Protein AF-A0A8T0QA69-F1 (afdb_monomer)

Sequence (238 aa):
MEKKNFRDKRYEYKGLNKTWKGKLAEAKSSGNSMKIQEAQDMVVLYDSLQLAHKSILNSFYGYVMRKGARWYSMEMAGVVTYTGAKIIQNARILVEKIGRPLELDTEGIWCVLPGSCPENFTFKTKVGKKLTISYPCVMLNVDVARNNTNDQYQLLFRGTNCMDFTLAKGNLDRYKNISTRLKLGPFEEDGLVRTASTERQRQQVLMSQNLLDLANHAGHRTGHGHPVPLGRQQLEEP

Solvent-accessible surface area (backbone atoms only — not comparable to full-atom values): 14218 Å² total; per-residue (Å²): 121,64,71,59,52,51,52,54,53,29,51,51,30,50,48,49,26,54,52,32,51,52,50,30,53,54,25,57,75,67,68,45,66,68,56,31,50,53,28,50,53,50,27,52,52,25,48,50,54,24,50,53,39,47,54,55,59,57,43,57,65,55,44,26,68,34,88,90,38,95,67,55,36,66,64,63,48,49,53,52,52,52,51,43,52,50,54,49,51,53,49,47,59,55,41,52,76,66,31,45,70,76,48,82,52,90,72,37,46,34,50,50,66,54,93,85,54,74,54,75,50,75,44,77,44,98,85,69,51,77,48,76,45,47,45,64,48,51,54,53,45,52,54,48,52,73,76,66,61,61,78,79,41,69,40,86,41,81,55,100,88,50,86,45,76,44,72,45,64,72,56,64,90,76,57,74,77,72,73,64,48,69,49,71,71,74,72,54,99,81,72,58,82,79,51,79,60,61,55,49,50,50,51,51,51,52,52,52,50,53,53,49,54,52,51,58,62,61,59,75,77,71,79,94,73,84,89,77,88,80,79,88,80,80,89,79,85,136

Mean predicted aligned error: 14.68 Å

Radius of gyration: 24.62 Å; Cα contacts (8 Å, |Δi|>4): 188; chains: 1; bounding box: 59×71×68 Å

Nearest PDB structures (foldseek):
  8b79-assembly1_A  TM=8.990E-01  e=2.250E-14  Saccharomyces cerevisiae
  6i8a-assembly2_B  TM=8.975E-01  e=2.704E-14  Saccharomyces cerevisiae S288C
  8b7e-assembly2_B  TM=8.785E-01  e=2.392E-14  Saccharomyces cerevisiae
  8b77-assembly1_A  TM=8.534E-01  e=3.905E-14  Saccharomyces cerevisiae
  6g0a-assembly1_A  TM=8.428E-01  e=2.951E-13  Saccharomyces cerevisiae S288C

pLDDT: mean 73.15, std 22.03, range [29.45, 95.75]

Foldseek 3Di:
DVLVVLVVVLVVLVVQLVVLVVQLVVVVVVPDPVSNVVSVVSNVVSVVSSVVSVVVSVVVLVLLCDPPRPNHDPVVNVVVQVLLVVLQVVLQVVLVVFFAWDDGDSQETETDGDPPDQAKDWDQDPVRDIDIDGPSLVVSQVVCCVPPDDQADWDFDDDPPDTDIDRPRPPVVPDDRSCNPHDHFDDDPVRDGDDPVVVVVVVVVVVVVVVVVVVVVVVVPDDDDDDDDDDDDDDDDD

Secondary structure (DSSP, 8-state):
-HHHHHHHHHHHHHHHHHHHHHHHHHHHHHT-HHHHHHHHHHHHHHHHHHHHHHHHHHHHHHHTTSTT-TT--HHHHHHHHHHHHHHHHHHHHHHHHHSEEEEEETTEEEEE--TTS--EEEEEPTTS-EEEEEHHHHHHHHHHHHHH--TT-EEEEE-SS-EEEEE----GGGS-------B-----TT-----HHHHHHHHHHHHHHHHHHHHHHHHTTS---PPPPPP-PPP---

InterPro domains:
  IPR006134 DNA-directed DNA polymerase, family B, multifunctional domain [PF00136] (24-98)
  IPR023211 DNA polymerase, palm domain superfamily [G3DSA:3.90.1600.10] (22-157)
  IPR029703 DNA polymerase epsilon catalytic subunit [PTHR10670] (4-158)
  IPR043502 DNA/RNA polymerase superfamily [SSF56672] (4-162)

Structure (mmCIF, N/CA/C/O backbone):
data_AF-A0A8T0QA69-F1
#
_entry.id   AF-A0A8T0QA69-F1
#
loop_
_atom_site.group_PDB
_atom_site.id
_atom_site.type_symbol
_atom_site.label_atom_id
_atom_site.label_alt_id
_atom_site.label_comp_id
_atom_site.label_asym_id
_atom_site.label_entity_id
_atom_site.label_seq_id
_atom_site.pdbx_PDB_ins_code
_atom_site.Cartn_x
_atom_site.Cartn_y
_atom_site.Cartn_z
_atom_site.occupancy
_atom_site.B_iso_or_equiv
_atom_site.auth_seq_id
_atom_site.auth_comp_id
_atom_site.auth_asym_id
_atom_site.auth_atom_id
_atom_site.pdbx_PDB_model_num
ATOM 1 N N . MET A 1 1 ? 18.774 -5.380 -0.804 1.00 55.53 1 MET A N 1
ATOM 2 C CA . MET A 1 1 ? 18.438 -5.896 0.546 1.00 55.53 1 MET A CA 1
ATOM 3 C C . MET A 1 1 ? 17.793 -4.817 1.429 1.00 55.53 1 MET A C 1
ATOM 5 O O . MET A 1 1 ? 16.827 -5.108 2.120 1.00 55.53 1 MET A O 1
ATOM 9 N N . GLU A 1 2 ? 18.223 -3.557 1.332 1.00 74.56 2 GLU A N 1
ATOM 10 C CA . GLU A 1 2 ? 17.757 -2.456 2.198 1.00 74.56 2 GLU A CA 1
ATOM 11 C C . GLU A 1 2 ? 16.288 -2.035 2.006 1.00 74.56 2 GLU A C 1
ATOM 13 O O . GLU A 1 2 ? 15.570 -1.879 2.992 1.00 74.56 2 GLU A O 1
ATOM 18 N N . LYS A 1 3 ? 15.784 -1.931 0.764 1.00 82.38 3 LYS A N 1
ATOM 19 C CA . LYS A 1 3 ? 14.382 -1.529 0.499 1.00 82.38 3 LYS A CA 1
ATOM 20 C C . LYS A 1 3 ? 13.358 -2.441 1.192 1.00 82.38 3 LYS A C 1
ATOM 22 O O . LYS A 1 3 ? 12.348 -1.962 1.706 1.00 82.38 3 LYS A O 1
ATOM 27 N N . LYS A 1 4 ? 13.628 -3.753 1.238 1.00 83.69 4 LYS A N 1
ATOM 28 C CA . LYS A 1 4 ? 12.789 -4.732 1.947 1.00 83.69 4 LYS A CA 1
ATOM 29 C C . LYS A 1 4 ? 12.743 -4.426 3.447 1.00 83.69 4 LYS A C 1
ATOM 31 O O . LYS A 1 4 ? 11.657 -4.357 4.009 1.00 83.69 4 LYS A O 1
ATOM 36 N N . ASN A 1 5 ? 13.895 -4.163 4.059 1.00 86.94 5 ASN A N 1
ATOM 37 C CA . ASN A 1 5 ? 13.990 -3.861 5.487 1.00 86.94 5 ASN A CA 1
ATOM 38 C C . ASN A 1 5 ?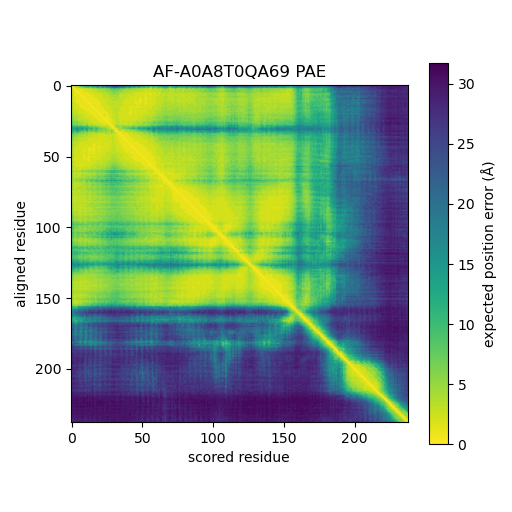 13.239 -2.567 5.847 1.00 86.94 5 ASN A C 1
ATOM 40 O O . ASN A 1 5 ? 12.491 -2.552 6.821 1.00 86.94 5 ASN A O 1
ATOM 44 N N . PHE A 1 6 ? 13.360 -1.507 5.036 1.00 88.44 6 PHE A N 1
ATOM 45 C CA . PHE A 1 6 ? 12.589 -0.268 5.231 1.00 88.44 6 PHE A CA 1
ATOM 46 C C . PHE A 1 6 ? 11.076 -0.496 5.125 1.00 88.44 6 PHE A C 1
ATOM 48 O O . PHE A 1 6 ? 10.306 0.046 5.921 1.00 88.44 6 PHE A O 1
ATOM 55 N N . ARG A 1 7 ? 10.639 -1.319 4.164 1.00 87.44 7 ARG A N 1
ATOM 56 C CA . ARG A 1 7 ? 9.227 -1.695 4.007 1.00 87.44 7 ARG A CA 1
ATOM 57 C C . ARG A 1 7 ? 8.718 -2.473 5.218 1.00 87.44 7 ARG A C 1
ATOM 59 O O . ARG A 1 7 ? 7.636 -2.169 5.717 1.00 87.44 7 ARG A O 1
ATOM 66 N N . ASP A 1 8 ? 9.482 -3.452 5.683 1.00 88.00 8 ASP A N 1
ATOM 67 C CA . ASP A 1 8 ? 9.067 -4.323 6.779 1.00 88.00 8 ASP A CA 1
ATOM 68 C C . ASP A 1 8 ? 9.003 -3.536 8.105 1.00 88.00 8 ASP A C 1
ATOM 70 O O . ASP A 1 8 ? 7.962 -3.571 8.765 1.00 88.00 8 ASP A O 1
ATOM 74 N N . LYS A 1 9 ? 9.998 -2.680 8.398 1.00 90.56 9 LYS A N 1
ATOM 75 C CA . LYS A 1 9 ? 9.951 -1.719 9.521 1.00 90.56 9 LYS A CA 1
ATOM 76 C C . LYS A 1 9 ? 8.757 -0.770 9.438 1.00 90.56 9 LYS A C 1
ATOM 78 O O . LYS A 1 9 ? 8.060 -0.540 10.424 1.00 90.56 9 LYS A O 1
ATOM 83 N N . ARG A 1 10 ? 8.447 -0.247 8.245 1.00 92.25 10 ARG A N 1
ATOM 84 C CA . ARG A 1 10 ? 7.246 0.580 8.057 1.00 92.25 10 ARG A CA 1
ATOM 85 C C . ARG A 1 10 ? 5.975 -0.173 8.450 1.00 92.25 10 ARG A C 1
ATOM 87 O O . ARG A 1 10 ? 5.069 0.424 9.030 1.00 92.25 10 ARG A O 1
ATOM 94 N N . TYR A 1 11 ? 5.872 -1.459 8.114 1.00 88.81 11 TYR A N 1
ATOM 95 C CA . TYR A 1 11 ? 4.711 -2.266 8.487 1.00 88.81 11 TYR A CA 1
ATOM 96 C C . TYR A 1 11 ? 4.622 -2.529 9.988 1.00 88.81 11 TYR A C 1
ATOM 98 O O . TYR A 1 11 ? 3.504 -2.586 10.497 1.00 88.81 11 TYR A O 1
ATOM 106 N N . GLU A 1 12 ? 5.747 -2.640 10.690 1.00 91.38 12 GLU A N 1
ATOM 107 C CA . GLU A 1 12 ? 5.769 -2.692 12.156 1.00 91.38 12 GLU A CA 1
ATOM 108 C C . GLU A 1 12 ? 5.193 -1.403 12.751 1.00 91.38 12 GLU A C 1
ATOM 110 O O . GLU A 1 12 ? 4.214 -1.465 13.494 1.00 91.38 12 GLU A O 1
ATOM 115 N N . TYR A 1 13 ? 5.684 -0.230 12.332 1.00 91.94 13 TYR A N 1
ATOM 116 C CA . TYR A 1 13 ? 5.155 1.057 12.806 1.00 91.94 13 TYR A CA 1
ATOM 117 C C . TYR A 1 13 ? 3.684 1.265 12.444 1.00 91.94 13 TYR A C 1
ATOM 119 O O . TYR A 1 13 ? 2.902 1.738 13.265 1.00 91.94 13 TYR A O 1
ATOM 127 N N . LYS A 1 14 ? 3.262 0.856 11.241 1.00 90.19 14 LYS A N 1
ATOM 128 C CA . LYS A 1 14 ? 1.849 0.903 10.840 1.00 90.19 14 LYS A CA 1
ATOM 129 C C . LYS A 1 14 ? 0.979 -0.015 11.710 1.00 90.19 14 LYS A C 1
ATOM 131 O O . LYS A 1 14 ? -0.158 0.341 12.016 1.00 90.19 14 LYS A O 1
ATOM 136 N N . GLY A 1 15 ? 1.496 -1.182 12.097 1.00 91.38 15 GLY A N 1
ATOM 137 C CA . GLY A 1 15 ? 0.837 -2.100 13.025 1.00 91.38 15 GLY A CA 1
ATOM 138 C C . GLY A 1 15 ? 0.703 -1.496 14.421 1.00 91.38 15 GLY A C 1
ATOM 139 O O . GLY A 1 15 ? -0.402 -1.448 14.957 1.00 91.38 15 GLY A O 1
ATOM 140 N N . LEU A 1 16 ? 1.797 -0.952 14.960 1.00 92.69 16 LEU A N 1
ATOM 141 C CA . LEU A 1 16 ? 1.816 -0.271 16.256 1.00 92.69 16 LEU A CA 1
ATOM 142 C C . LEU A 1 16 ? 0.854 0.920 16.280 1.00 92.69 16 LEU A C 1
ATOM 144 O O . LEU A 1 16 ? 0.050 1.024 17.199 1.00 92.69 16 LEU A O 1
ATOM 148 N N . ASN A 1 17 ? 0.836 1.749 15.234 1.00 91.75 17 ASN A N 1
ATOM 149 C CA . ASN A 1 17 ? -0.118 2.851 15.090 1.00 91.75 17 ASN A CA 1
ATOM 150 C C . ASN A 1 17 ? -1.577 2.368 15.190 1.00 91.75 17 ASN A C 1
ATOM 152 O O . ASN A 1 17 ? -2.380 2.968 15.901 1.00 91.75 17 ASN A O 1
ATOM 156 N N . LYS A 1 18 ? -1.921 1.253 14.525 1.00 91.62 18 LYS A N 1
ATOM 157 C CA . LYS A 1 18 ? -3.267 0.664 14.612 1.00 91.62 18 LYS A CA 1
ATOM 158 C C . LYS A 1 18 ? -3.587 0.198 16.036 1.00 91.62 18 LYS A C 1
ATOM 160 O O . LYS A 1 18 ? -4.677 0.479 16.524 1.00 91.62 18 LYS A O 1
ATOM 165 N N . THR A 1 19 ? -2.652 -0.481 16.699 1.00 93.12 19 THR A N 1
ATOM 166 C CA . THR A 1 19 ? -2.817 -0.938 18.088 1.00 93.12 19 THR A CA 1
ATOM 167 C C . THR A 1 19 ? -3.019 0.236 19.044 1.00 93.12 19 THR A C 1
ATOM 169 O O . THR A 1 19 ? -3.940 0.215 19.855 1.00 93.12 19 THR A O 1
ATOM 172 N N . TRP A 1 20 ? -2.208 1.289 18.923 1.00 93.12 20 TRP A N 1
ATOM 173 C CA . TRP A 1 20 ? -2.294 2.470 19.782 1.00 93.12 20 TRP A CA 1
ATOM 174 C C . TRP A 1 20 ? -3.544 3.313 19.526 1.00 93.12 20 TRP A C 1
ATOM 176 O O . TRP A 1 20 ? -4.094 3.863 20.472 1.00 93.12 20 TRP A O 1
ATOM 186 N N . LYS A 1 21 ? -4.082 3.330 18.300 1.00 92.31 21 LYS A N 1
ATOM 187 C CA . LYS A 1 21 ? -5.418 3.894 18.034 1.00 92.31 21 LYS A CA 1
ATOM 188 C C . LYS A 1 21 ? -6.531 3.135 18.759 1.00 92.31 21 LYS A C 1
ATOM 190 O O . LYS A 1 21 ? -7.455 3.770 19.255 1.00 92.31 21 LYS A O 1
ATOM 195 N N . GLY A 1 22 ? -6.429 1.806 18.844 1.00 91.94 22 GLY A N 1
ATOM 196 C CA . GLY A 1 22 ? -7.336 0.985 19.655 1.00 91.94 22 GLY A CA 1
ATOM 197 C C . GLY A 1 22 ? -7.233 1.328 21.142 1.00 91.94 22 GLY A C 1
ATOM 198 O O . GLY A 1 22 ? -8.234 1.671 21.761 1.00 91.94 22 GLY A O 1
ATOM 199 N N . LYS A 1 23 ? -6.007 1.365 21.680 1.00 91.88 23 LYS A N 1
ATOM 200 C CA . LYS A 1 23 ? -5.751 1.757 23.077 1.00 91.88 23 LYS A CA 1
ATOM 201 C C . LYS A 1 23 ? -6.222 3.174 23.403 1.00 91.88 23 LYS A C 1
ATOM 203 O O . LYS A 1 23 ? -6.714 3.409 24.497 1.00 91.88 23 LYS A O 1
ATOM 208 N N . LEU A 1 24 ? -6.094 4.118 22.469 1.00 91.00 24 LEU A N 1
ATOM 209 C CA . LEU A 1 24 ? -6.597 5.480 22.644 1.00 91.00 24 LEU A CA 1
ATOM 210 C C . LEU A 1 24 ? -8.127 5.501 22.747 1.00 91.00 24 LEU A C 1
ATOM 212 O O . LEU A 1 24 ? -8.667 6.245 23.560 1.00 91.00 24 LEU A O 1
ATOM 216 N N . ALA A 1 25 ? -8.826 4.689 21.948 1.00 91.38 25 ALA A N 1
ATOM 217 C CA . ALA A 1 25 ? -10.277 4.555 22.055 1.00 91.38 25 ALA A CA 1
ATOM 218 C C . ALA A 1 25 ? -10.683 3.968 23.420 1.00 91.38 25 ALA A C 1
ATOM 220 O O . ALA A 1 25 ? -11.549 4.529 24.084 1.00 91.38 25 ALA A O 1
ATOM 221 N N . GLU A 1 26 ? -9.997 2.918 23.880 1.00 90.44 26 GLU A N 1
ATOM 222 C CA . GLU A 1 26 ? -10.208 2.322 25.209 1.00 90.44 26 GLU A CA 1
ATOM 223 C C . GLU A 1 26 ? -9.917 3.320 26.347 1.00 90.44 26 GLU A C 1
ATOM 225 O O . GLU A 1 26 ? -10.710 3.459 27.280 1.00 90.44 26 GLU A O 1
ATOM 230 N N . ALA A 1 27 ? -8.813 4.069 26.255 1.00 89.50 27 ALA A N 1
ATOM 231 C CA . ALA A 1 27 ? -8.433 5.078 27.241 1.00 89.50 27 ALA A CA 1
ATOM 232 C C . ALA A 1 27 ? -9.477 6.201 27.334 1.00 89.50 27 ALA A C 1
ATOM 234 O O . ALA A 1 27 ? -9.852 6.590 28.442 1.00 89.50 27 ALA A O 1
ATOM 235 N N . LYS A 1 28 ? -10.004 6.661 26.190 1.00 88.94 28 LYS A N 1
ATOM 236 C CA . LYS A 1 28 ? -11.099 7.641 26.135 1.00 88.94 28 LYS A CA 1
ATOM 237 C C . LYS A 1 28 ? -12.367 7.126 26.812 1.00 88.94 28 LYS A C 1
ATOM 239 O O . LYS A 1 28 ? -12.979 7.875 27.562 1.00 88.94 28 LYS A O 1
ATOM 244 N N . SER A 1 29 ? -12.725 5.856 26.614 1.00 88.06 29 SER A N 1
ATOM 245 C CA . SER A 1 29 ? -13.867 5.240 27.304 1.00 88.06 29 SER A CA 1
ATOM 246 C C . SER A 1 29 ? -13.658 5.105 28.817 1.00 88.06 29 SER A C 1
ATOM 248 O O . SER A 1 29 ? -14.625 5.145 29.567 1.00 88.06 29 SER A O 1
ATOM 250 N N . SER A 1 30 ? -12.409 4.965 29.274 1.00 85.38 30 SER A N 1
ATOM 251 C CA . SER A 1 30 ? -12.075 4.838 30.701 1.00 85.38 30 SER A CA 1
ATOM 252 C C . SER A 1 30 ? -11.975 6.169 31.467 1.00 85.38 30 SER A C 1
ATOM 254 O O . SER A 1 30 ? -11.895 6.153 32.691 1.00 85.38 30 SER A O 1
ATOM 256 N N . GLY A 1 31 ? -11.93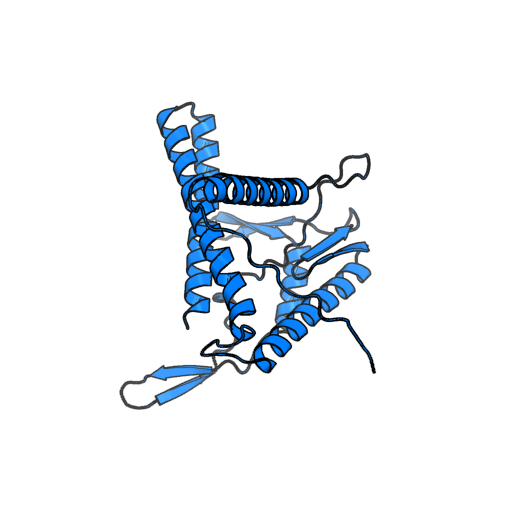8 7.314 30.773 1.00 84.75 31 GLY A N 1
ATOM 257 C CA . GLY A 1 31 ? -11.925 8.652 31.385 1.00 84.75 31 GLY A CA 1
ATOM 258 C C . GLY A 1 31 ? -10.616 9.079 32.071 1.00 84.75 31 GLY A C 1
ATOM 259 O O . GLY A 1 31 ? -10.567 10.146 32.678 1.00 84.75 31 GLY A O 1
ATOM 260 N N . ASN A 1 32 ? -9.539 8.291 31.992 1.00 87.12 32 ASN A N 1
ATOM 261 C CA . ASN A 1 32 ? -8.267 8.626 32.641 1.00 87.12 32 ASN A CA 1
ATOM 262 C C . ASN A 1 32 ? -7.416 9.577 31.776 1.00 87.12 32 ASN A C 1
ATOM 264 O O . ASN A 1 32 ? -6.817 9.155 30.785 1.00 87.12 32 ASN A O 1
ATOM 268 N N . SER A 1 33 ? -7.319 10.844 32.191 1.00 85.62 33 SER A N 1
ATOM 269 C CA . SER A 1 33 ? -6.618 11.910 31.456 1.00 85.62 33 SER A CA 1
ATOM 270 C C . SER A 1 33 ? -5.145 11.592 31.147 1.00 85.62 33 SER A C 1
ATOM 272 O O . SER A 1 33 ? -4.694 11.783 30.018 1.00 85.62 33 SER A O 1
ATOM 274 N N . MET A 1 34 ? -4.405 11.006 32.097 1.00 87.94 34 MET A N 1
ATOM 275 C CA . MET A 1 34 ? -2.984 10.679 31.896 1.00 87.94 34 MET A CA 1
ATOM 276 C C . MET A 1 34 ? -2.788 9.608 30.816 1.00 87.94 34 MET A C 1
ATOM 278 O O . MET A 1 34 ? -1.927 9.745 29.949 1.00 87.94 34 MET A O 1
ATOM 282 N N . LYS A 1 35 ? -3.625 8.562 30.824 1.00 88.06 35 LYS A N 1
ATOM 283 C CA . LYS A 1 35 ? -3.560 7.481 29.824 1.00 88.06 35 LYS A CA 1
ATOM 284 C C . LYS A 1 35 ? -4.023 7.934 28.442 1.00 88.06 35 LYS A C 1
ATOM 286 O O . LYS A 1 35 ? -3.540 7.417 27.438 1.00 88.06 35 LYS A O 1
ATOM 291 N N . ILE A 1 36 ? -4.965 8.877 28.383 1.00 91.19 36 ILE A N 1
ATOM 292 C CA . ILE A 1 36 ? -5.412 9.471 27.120 1.00 91.19 36 ILE A CA 1
ATOM 293 C C . ILE A 1 36 ? -4.260 10.240 26.474 1.00 91.19 36 ILE A C 1
ATOM 295 O O . ILE A 1 36 ? -3.996 10.024 25.292 1.00 91.19 36 ILE A O 1
ATOM 299 N N . GLN A 1 37 ? -3.557 11.073 27.248 1.00 93.06 37 GLN A N 1
ATOM 300 C CA . GLN A 1 37 ? -2.424 11.846 26.744 1.00 93.06 37 GLN A CA 1
ATOM 301 C C . GLN A 1 37 ? -1.299 10.931 26.242 1.00 93.06 37 GLN A C 1
ATOM 303 O O . GLN A 1 37 ? -0.885 11.050 25.092 1.00 93.06 37 GLN A O 1
ATOM 308 N N . GLU A 1 38 ? -0.888 9.943 27.044 1.00 92.69 38 GLU A N 1
ATOM 309 C CA . GLU A 1 38 ? 0.144 8.976 26.647 1.00 92.69 38 GLU A CA 1
ATOM 310 C C . GLU A 1 38 ? -0.240 8.231 25.357 1.00 92.69 38 GLU A C 1
ATOM 312 O O . GLU A 1 38 ? 0.543 8.143 24.410 1.00 92.69 38 GLU A O 1
ATOM 317 N N . ALA A 1 39 ? -1.474 7.720 25.273 1.00 92.62 39 ALA A N 1
ATOM 318 C CA . ALA A 1 39 ? -1.935 7.016 24.082 1.00 92.62 39 ALA A CA 1
ATOM 319 C C . ALA A 1 39 ? -1.985 7.933 22.849 1.00 92.62 39 ALA A C 1
ATOM 321 O O . ALA A 1 39 ? -1.701 7.480 21.737 1.00 92.62 39 ALA A O 1
ATOM 322 N N . GLN A 1 40 ? -2.327 9.210 23.027 1.00 93.81 40 GLN A N 1
ATOM 323 C CA . GLN A 1 40 ? -2.347 10.196 21.953 1.00 93.81 40 GLN A CA 1
ATOM 324 C C . GLN A 1 40 ? -0.934 10.495 21.439 1.00 93.81 40 GLN A C 1
ATOM 326 O O . GLN A 1 40 ? -0.715 10.444 20.224 1.00 93.81 40 GLN A O 1
ATOM 331 N N . ASP A 1 41 ? 0.029 10.698 22.336 1.00 95.75 41 ASP A N 1
ATOM 332 C CA . ASP A 1 41 ? 1.431 10.937 21.984 1.00 95.75 41 ASP A CA 1
ATOM 333 C C . ASP A 1 41 ? 2.024 9.740 21.228 1.00 95.75 41 ASP A C 1
ATOM 335 O O . ASP A 1 41 ? 2.659 9.898 20.180 1.00 95.75 41 ASP A O 1
ATOM 339 N N . MET A 1 42 ? 1.721 8.516 21.672 1.00 94.56 42 MET A N 1
ATOM 340 C CA . MET A 1 42 ? 2.160 7.298 20.984 1.00 94.56 42 MET A CA 1
ATOM 341 C C . MET A 1 42 ? 1.537 7.145 19.590 1.00 94.56 42 MET A C 1
ATOM 343 O O . MET A 1 42 ? 2.209 6.692 18.656 1.00 94.56 42 MET A O 1
ATOM 347 N N . VAL A 1 43 ? 0.270 7.532 19.401 1.00 94.19 43 VAL A N 1
ATOM 348 C CA . VAL A 1 43 ? -0.361 7.539 18.069 1.00 94.19 43 VAL A CA 1
ATOM 349 C C . VAL A 1 43 ? 0.356 8.514 17.135 1.00 94.19 43 VAL A C 1
ATOM 351 O O . VAL A 1 43 ? 0.653 8.137 15.997 1.00 94.19 43 VAL A O 1
ATOM 354 N N . VAL A 1 44 ? 0.662 9.727 17.604 1.00 94.88 44 VAL A N 1
ATOM 355 C CA . VAL A 1 44 ? 1.385 10.744 16.822 1.00 94.88 44 VAL A CA 1
ATOM 356 C C . VAL A 1 44 ? 2.792 10.260 16.472 1.00 94.88 44 VAL A C 1
ATOM 358 O O . VAL A 1 44 ? 3.198 10.341 15.308 1.00 94.88 44 VAL A O 1
ATOM 361 N N . LEU A 1 45 ? 3.510 9.680 17.437 1.00 95.62 45 LEU A N 1
ATOM 362 C CA . LEU A 1 45 ? 4.853 9.140 17.237 1.00 95.62 45 LEU A CA 1
ATOM 363 C C . LEU A 1 45 ? 4.871 8.065 16.143 1.00 95.62 45 LEU A C 1
ATOM 365 O O . LEU A 1 45 ? 5.631 8.164 15.178 1.00 95.62 45 LEU A O 1
ATOM 369 N N . TYR A 1 46 ? 4.011 7.048 16.245 1.00 94.50 46 TYR A N 1
ATOM 370 C CA . TYR A 1 46 ? 3.997 5.970 15.253 1.00 94.50 46 TYR A CA 1
ATOM 371 C C . TYR A 1 46 ? 3.439 6.398 13.898 1.00 94.50 46 TYR A C 1
ATOM 373 O O . TYR A 1 46 ? 3.809 5.802 12.883 1.00 94.50 46 TYR A O 1
ATOM 381 N N . ASP A 1 47 ? 2.560 7.404 13.843 1.00 93.38 47 ASP A N 1
ATOM 382 C CA . ASP A 1 47 ? 2.144 7.982 12.562 1.00 93.38 47 ASP A CA 1
ATOM 383 C C . ASP A 1 47 ? 3.304 8.703 11.879 1.00 93.38 47 ASP A C 1
ATOM 385 O O . ASP A 1 47 ? 3.592 8.455 10.708 1.00 93.38 47 ASP A O 1
ATOM 389 N N . SER A 1 48 ? 4.051 9.495 12.641 1.00 95.12 48 SER A N 1
ATOM 390 C CA . SER A 1 48 ? 5.239 10.193 12.152 1.00 95.12 48 SER A CA 1
ATOM 391 C C . SER A 1 48 ? 6.289 9.203 11.639 1.00 95.12 48 SER A C 1
ATOM 393 O O . SER A 1 48 ? 6.761 9.323 10.507 1.00 95.12 48 SER A O 1
ATOM 395 N N . LEU A 1 49 ? 6.586 8.149 12.408 1.00 93.50 49 LEU A N 1
ATOM 396 C CA . LEU A 1 49 ? 7.556 7.117 12.025 1.00 93.50 49 LEU A CA 1
ATOM 397 C C . LEU A 1 49 ? 7.150 6.355 10.756 1.00 93.50 49 LEU A C 1
ATOM 399 O O . LEU A 1 49 ? 7.991 6.137 9.876 1.00 93.50 49 LEU A O 1
ATOM 403 N N . GLN A 1 50 ? 5.876 5.960 10.618 1.00 91.88 50 GLN A N 1
ATOM 404 C CA . GLN A 1 50 ? 5.433 5.261 9.406 1.00 91.88 50 GLN A CA 1
ATOM 405 C C . GLN A 1 50 ? 5.427 6.180 8.175 1.00 91.88 50 GLN A C 1
ATOM 407 O O . GLN A 1 50 ? 5.739 5.706 7.076 1.00 91.88 50 GLN A O 1
ATOM 412 N N . LEU A 1 51 ? 5.101 7.471 8.344 1.00 90.88 51 LEU A N 1
ATOM 413 C CA . LEU A 1 51 ? 5.117 8.462 7.263 1.00 90.88 51 LEU A CA 1
ATOM 414 C C . LEU A 1 51 ? 6.545 8.779 6.817 1.00 90.88 51 LEU A C 1
ATOM 416 O O . LEU A 1 51 ? 6.801 8.804 5.613 1.00 90.88 51 LEU A O 1
ATOM 420 N N . ALA A 1 52 ? 7.486 8.918 7.754 1.00 92.56 52 ALA A N 1
ATOM 421 C CA . ALA A 1 52 ? 8.904 9.087 7.445 1.00 92.56 52 ALA A CA 1
ATOM 422 C C . ALA A 1 52 ? 9.423 7.917 6.593 1.00 92.56 52 ALA A C 1
ATOM 424 O O . ALA A 1 52 ? 9.994 8.117 5.520 1.00 92.56 52 ALA A O 1
ATOM 425 N N . HIS A 1 53 ? 9.111 6.680 6.994 1.00 90.38 53 HIS A N 1
ATOM 426 C CA . HIS A 1 53 ? 9.479 5.498 6.213 1.00 90.38 53 HIS A CA 1
ATOM 427 C C . HIS A 1 53 ? 8.750 5.424 4.866 1.00 90.38 53 HIS A C 1
ATOM 429 O O . HIS A 1 53 ? 9.309 4.909 3.902 1.00 90.38 53 HIS A O 1
ATOM 435 N N . LYS A 1 54 ? 7.513 5.932 4.765 1.00 91.69 54 LYS A N 1
ATOM 436 C CA . LYS A 1 54 ? 6.808 6.047 3.480 1.00 91.69 54 LYS A CA 1
ATOM 437 C C . LYS A 1 54 ? 7.557 6.989 2.533 1.00 91.69 54 LYS A C 1
ATOM 439 O O . LYS A 1 54 ? 7.731 6.640 1.372 1.00 91.69 54 LYS A O 1
ATOM 444 N N . SER A 1 55 ? 8.012 8.140 3.028 1.00 91.94 55 SER A N 1
ATOM 445 C CA . SER A 1 55 ? 8.760 9.119 2.230 1.00 91.94 55 SER A CA 1
ATOM 446 C C . SER A 1 55 ? 10.056 8.519 1.677 1.00 91.94 55 SER A C 1
ATOM 448 O O . SER A 1 55 ? 10.295 8.566 0.471 1.00 91.94 55 SER A O 1
ATOM 450 N N . ILE A 1 56 ? 10.825 7.827 2.527 1.00 90.56 56 ILE A N 1
ATOM 451 C CA . ILE A 1 56 ? 12.043 7.111 2.113 1.00 90.56 56 ILE A CA 1
ATOM 452 C C . ILE A 1 56 ? 11.719 5.995 1.103 1.00 90.56 56 ILE A C 1
ATOM 454 O O . ILE A 1 56 ? 12.425 5.806 0.117 1.00 90.56 56 ILE A O 1
ATOM 458 N N . LEU A 1 57 ? 10.633 5.244 1.308 1.00 88.56 57 LEU A N 1
ATOM 459 C CA . LEU A 1 57 ? 10.241 4.184 0.373 1.00 88.56 57 LEU A CA 1
ATOM 460 C C . LEU A 1 57 ? 9.888 4.717 -1.016 1.00 88.56 57 LEU A C 1
ATOM 462 O O . LEU A 1 57 ? 10.271 4.105 -2.015 1.00 88.56 57 LEU A O 1
ATOM 466 N N . ASN A 1 58 ? 9.188 5.849 -1.065 1.00 87.69 58 ASN A N 1
ATOM 467 C CA . ASN A 1 58 ? 8.821 6.517 -2.306 1.00 87.69 58 ASN A CA 1
ATOM 468 C C . ASN A 1 58 ? 10.054 7.116 -3.002 1.00 87.69 58 ASN A C 1
ATOM 470 O O . ASN A 1 58 ? 10.151 7.062 -4.228 1.00 87.69 58 ASN A O 1
ATOM 474 N N . SER A 1 59 ? 11.033 7.618 -2.239 1.00 89.50 59 SER A N 1
ATOM 475 C CA . SER A 1 59 ? 12.248 8.201 -2.812 1.00 89.50 59 SER A CA 1
ATOM 476 C C . SER A 1 59 ? 13.157 7.173 -3.490 1.00 89.50 59 SER A C 1
ATOM 478 O O . SER A 1 59 ? 13.823 7.537 -4.453 1.00 89.50 59 SER A O 1
ATOM 480 N N . PHE A 1 60 ? 13.139 5.885 -3.104 1.00 88.69 60 PHE A N 1
ATOM 481 C CA . PHE A 1 60 ? 13.900 4.844 -3.823 1.00 88.69 60 PHE A CA 1
ATOM 482 C C . PHE A 1 60 ? 13.542 4.766 -5.311 1.00 88.69 60 PHE A C 1
ATOM 484 O O . PHE A 1 60 ? 14.417 4.501 -6.131 1.00 88.69 60 PHE A O 1
ATOM 491 N N . TYR A 1 61 ? 12.268 4.967 -5.662 1.00 85.06 61 TYR A N 1
ATOM 492 C CA . TYR A 1 61 ? 11.834 4.953 -7.059 1.00 85.06 61 TYR A CA 1
ATOM 493 C C . TYR A 1 61 ? 12.317 6.199 -7.818 1.00 85.06 61 TYR A C 1
ATOM 495 O O . TYR A 1 61 ? 12.796 6.083 -8.938 1.00 85.06 61 TYR A O 1
ATOM 503 N N . GLY A 1 62 ? 12.287 7.380 -7.193 1.00 87.44 62 GLY A N 1
ATOM 504 C CA . GLY A 1 62 ? 12.849 8.593 -7.802 1.00 87.44 62 GLY A CA 1
ATOM 505 C C . GLY A 1 62 ? 14.380 8.575 -7.892 1.00 87.44 62 GLY A C 1
ATOM 506 O O . GLY A 1 62 ? 14.959 9.104 -8.837 1.00 87.44 62 GLY A O 1
ATOM 507 N N . TYR A 1 63 ? 15.052 7.930 -6.933 1.00 92.44 63 TYR A N 1
ATOM 508 C CA . TYR A 1 63 ? 16.511 7.898 -6.846 1.00 92.44 63 TYR A CA 1
ATOM 509 C C . TYR A 1 63 ? 17.161 7.212 -8.051 1.00 92.44 63 TYR A C 1
ATOM 511 O O . TYR A 1 63 ? 18.168 7.711 -8.549 1.00 92.44 63 TYR A O 1
ATOM 519 N N . VAL A 1 64 ? 16.576 6.118 -8.553 1.00 90.44 64 VAL A N 1
ATOM 520 C CA . VAL A 1 64 ? 17.135 5.371 -9.697 1.00 90.44 64 VAL A CA 1
ATOM 521 C C . VAL A 1 64 ? 17.131 6.170 -11.005 1.00 90.44 64 VAL A C 1
ATOM 523 O O . VAL A 1 64 ? 17.905 5.855 -11.902 1.00 90.44 64 VAL A O 1
ATOM 526 N N . MET A 1 65 ? 16.322 7.233 -11.094 1.00 91.19 65 MET A N 1
ATOM 527 C CA . MET A 1 65 ? 16.280 8.161 -12.233 1.00 91.19 65 MET A CA 1
ATOM 528 C C . MET A 1 65 ? 16.983 9.499 -11.957 1.00 91.19 65 MET A C 1
ATOM 530 O O . MET A 1 65 ? 16.983 10.391 -12.806 1.00 91.19 65 MET A O 1
ATOM 534 N N . ARG A 1 66 ? 17.587 9.692 -10.779 1.00 92.38 66 ARG A N 1
ATOM 535 C CA . ARG A 1 66 ? 18.239 10.962 -10.444 1.00 92.38 66 ARG A CA 1
ATOM 536 C C . ARG A 1 66 ? 19.587 11.070 -11.159 1.00 92.38 66 ARG A C 1
ATOM 538 O O . ARG A 1 66 ? 20.465 10.231 -10.962 1.00 92.38 66 ARG A O 1
ATOM 545 N N . LYS A 1 67 ? 19.794 12.149 -11.923 1.00 91.81 67 LYS A N 1
ATOM 546 C CA . LYS A 1 67 ? 21.101 12.461 -12.531 1.00 91.81 67 LYS A CA 1
ATOM 547 C C . LYS A 1 67 ? 22.193 12.503 -11.450 1.00 91.81 67 LYS A C 1
ATOM 549 O O . LYS A 1 67 ? 22.012 13.124 -10.401 1.00 91.81 67 LYS A O 1
ATOM 554 N N . GLY A 1 68 ? 23.305 11.806 -11.685 1.00 91.88 68 GLY A N 1
ATOM 555 C CA . GLY A 1 68 ? 24.404 11.681 -10.718 1.00 91.88 68 GLY A CA 1
ATOM 556 C C . GLY A 1 68 ? 24.117 10.746 -9.533 1.00 91.88 68 GLY A C 1
ATOM 557 O O . GLY A 1 68 ? 24.790 10.830 -8.504 1.00 91.88 68 GLY A O 1
ATOM 558 N N . ALA A 1 69 ? 23.101 9.882 -9.613 1.00 93.06 69 ALA A N 1
ATOM 559 C CA . ALA A 1 69 ? 22.963 8.767 -8.682 1.00 93.06 69 ALA A CA 1
ATOM 560 C C . ALA A 1 69 ? 24.032 7.705 -8.957 1.00 93.06 69 ALA A C 1
ATOM 562 O O . ALA A 1 69 ? 24.312 7.373 -10.106 1.00 93.06 69 ALA A O 1
ATOM 563 N N . ARG A 1 70 ? 24.591 7.125 -7.888 1.00 95.19 70 ARG A N 1
ATOM 564 C CA . ARG A 1 70 ? 25.576 6.038 -7.999 1.00 95.19 70 ARG A CA 1
ATOM 565 C C . ARG A 1 70 ? 24.981 4.788 -8.654 1.00 95.19 70 ARG A C 1
ATOM 567 O O . ARG A 1 70 ? 25.689 4.051 -9.326 1.00 95.19 70 ARG A O 1
ATOM 574 N N . TRP A 1 71 ? 23.682 4.573 -8.453 1.00 93.56 71 TRP A N 1
ATOM 575 C CA . TRP A 1 71 ? 22.903 3.481 -9.036 1.00 93.56 71 TRP A CA 1
ATOM 576 C C . TRP A 1 71 ? 21.779 4.041 -9.913 1.00 93.56 71 TRP A C 1
ATOM 578 O O . TRP A 1 71 ? 20.598 3.864 -9.615 1.00 93.56 71 TRP A O 1
ATOM 588 N N . TYR A 1 72 ? 22.158 4.779 -10.956 1.00 94.12 72 TYR A N 1
ATOM 589 C CA . TYR A 1 72 ? 21.232 5.245 -11.984 1.00 94.12 72 TYR A CA 1
ATOM 590 C C . TYR A 1 72 ? 20.906 4.108 -12.966 1.00 94.12 72 TYR A C 1
ATOM 592 O O . TYR A 1 72 ? 21.819 3.462 -13.476 1.00 94.12 72 TYR A O 1
ATOM 600 N N . SER A 1 73 ? 19.622 3.869 -13.244 1.00 93.19 73 SER A N 1
ATOM 601 C CA . SER A 1 73 ? 19.171 2.976 -14.322 1.00 93.19 73 SER A CA 1
ATOM 602 C C . SER A 1 73 ? 17.789 3.400 -14.805 1.00 93.19 73 SER A C 1
ATOM 604 O O . SER A 1 73 ? 16.799 3.338 -14.067 1.00 93.19 73 SER A O 1
ATOM 606 N N . MET A 1 74 ? 17.729 3.814 -16.069 1.00 92.81 74 MET A N 1
ATOM 607 C CA . MET A 1 74 ? 16.479 4.187 -16.727 1.00 92.81 74 MET A CA 1
ATOM 608 C C . MET A 1 74 ? 15.622 2.949 -17.012 1.00 92.81 74 MET A C 1
ATOM 610 O O . MET A 1 74 ? 14.403 2.991 -16.882 1.00 92.81 74 MET A O 1
ATOM 614 N N . GLU A 1 75 ? 16.261 1.828 -17.328 1.00 93.94 75 GLU A N 1
ATOM 615 C CA . GLU A 1 75 ? 15.633 0.546 -17.630 1.00 93.94 75 GLU A CA 1
ATOM 616 C C . GLU A 1 75 ? 14.895 0.010 -16.405 1.00 93.94 75 GLU A C 1
ATOM 618 O O . GLU A 1 75 ? 13.715 -0.332 -16.488 1.00 93.94 75 GLU A O 1
ATOM 623 N N . MET A 1 76 ? 15.553 0.007 -15.239 1.00 92.75 76 MET A N 1
ATOM 624 C CA . MET A 1 76 ? 14.927 -0.402 -13.983 1.00 92.75 76 MET A CA 1
ATOM 625 C C . MET A 1 76 ? 13.698 0.456 -13.677 1.00 92.75 76 MET A C 1
ATOM 627 O O . MET A 1 76 ? 12.654 -0.068 -13.281 1.00 92.75 76 MET A O 1
ATOM 631 N N . ALA A 1 77 ? 13.811 1.771 -13.862 1.00 90.88 77 ALA A N 1
ATOM 632 C CA . ALA A 1 77 ? 12.697 2.675 -13.645 1.00 90.88 77 ALA A CA 1
ATOM 633 C C . ALA A 1 77 ? 11.548 2.419 -14.631 1.00 90.88 77 ALA A C 1
ATOM 635 O O . ALA A 1 77 ? 10.395 2.326 -14.210 1.00 90.88 77 ALA A O 1
ATOM 636 N N . GLY A 1 78 ? 11.859 2.225 -15.915 1.00 92.75 78 GLY A N 1
ATOM 637 C CA . GLY A 1 78 ? 10.894 1.903 -16.964 1.00 92.75 78 GLY A CA 1
ATOM 638 C C . GLY A 1 78 ? 10.126 0.614 -16.679 1.00 92.75 78 GLY A C 1
ATOM 639 O O . GLY A 1 78 ? 8.896 0.614 -16.718 1.00 92.75 78 GLY A O 1
ATOM 640 N N . VAL A 1 79 ? 10.824 -0.459 -16.291 1.00 92.94 79 VAL A N 1
ATOM 641 C CA . VAL A 1 79 ? 10.204 -1.750 -15.942 1.00 92.94 79 VAL A CA 1
ATOM 642 C C . VAL A 1 79 ? 9.240 -1.608 -14.761 1.00 92.94 79 VAL A C 1
ATOM 644 O O . VAL A 1 79 ? 8.136 -2.154 -14.805 1.00 92.94 79 VAL A O 1
ATOM 647 N N . VAL A 1 80 ? 9.613 -0.861 -13.714 1.00 90.75 80 VAL A N 1
ATOM 648 C CA . VAL A 1 80 ? 8.741 -0.642 -12.546 1.00 90.75 80 VAL A CA 1
ATOM 649 C C . VAL A 1 80 ? 7.478 0.129 -12.937 1.00 90.75 80 VAL A C 1
ATOM 651 O O . VAL A 1 80 ? 6.381 -0.289 -12.566 1.00 90.75 80 VAL A O 1
ATOM 654 N N . THR A 1 81 ? 7.617 1.210 -13.709 1.00 91.62 81 THR A N 1
ATOM 655 C CA . THR A 1 81 ? 6.484 2.029 -14.175 1.00 91.62 81 THR A CA 1
ATOM 656 C C . THR A 1 81 ? 5.540 1.221 -15.051 1.00 91.62 81 THR A C 1
ATOM 658 O O . THR A 1 81 ? 4.335 1.208 -14.813 1.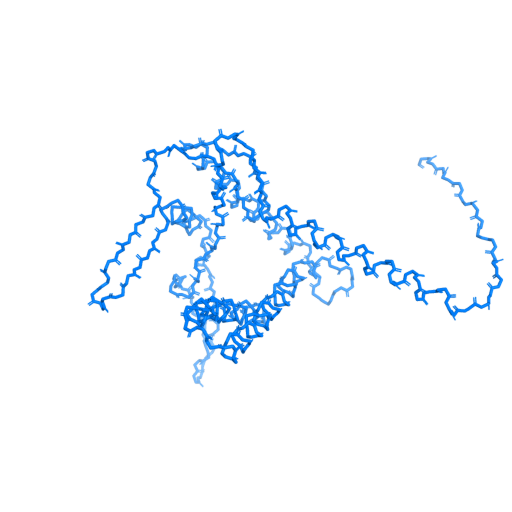00 91.62 81 THR A O 1
ATOM 661 N N . TYR A 1 82 ? 6.090 0.507 -16.035 1.00 93.50 82 TYR A N 1
ATOM 662 C CA . TYR A 1 82 ? 5.319 -0.326 -16.949 1.00 93.50 82 TYR A CA 1
ATOM 663 C C . TYR A 1 82 ? 4.565 -1.430 -16.203 1.00 93.50 82 TYR A C 1
ATOM 665 O O . TYR A 1 82 ? 3.368 -1.619 -16.411 1.00 93.50 82 TYR A O 1
ATOM 673 N N . THR A 1 83 ? 5.236 -2.114 -15.273 1.00 90.56 83 THR A N 1
ATOM 674 C CA . THR A 1 83 ? 4.617 -3.183 -14.477 1.00 90.56 83 THR A CA 1
ATOM 675 C C . THR A 1 83 ? 3.509 -2.639 -13.574 1.00 90.56 83 THR A C 1
ATOM 677 O O . THR A 1 83 ? 2.432 -3.230 -13.508 1.00 90.56 83 THR A O 1
ATOM 680 N N . GLY A 1 84 ? 3.730 -1.496 -12.914 1.00 90.06 84 GLY A N 1
ATOM 681 C CA . GLY A 1 84 ? 2.708 -0.831 -12.099 1.00 90.06 84 GLY A CA 1
ATOM 682 C C . GLY A 1 84 ? 1.487 -0.411 -12.921 1.00 90.06 84 GLY A C 1
ATOM 683 O O . GLY A 1 84 ? 0.355 -0.727 -12.551 1.00 90.06 84 GLY A O 1
ATOM 684 N N . ALA A 1 85 ? 1.717 0.211 -14.083 1.00 90.19 85 ALA A N 1
ATOM 685 C CA . ALA A 1 85 ? 0.663 0.589 -15.020 1.00 90.19 85 ALA A CA 1
ATOM 686 C C . ALA A 1 85 ? -0.134 -0.632 -15.506 1.00 90.19 85 ALA A C 1
ATOM 688 O O . ALA A 1 85 ? -1.363 -0.597 -15.554 1.00 90.19 85 ALA A O 1
ATOM 689 N N . LYS A 1 86 ? 0.540 -1.748 -15.806 1.00 91.62 86 LYS A N 1
ATOM 690 C CA . LYS A 1 86 ? -0.128 -2.980 -16.236 1.00 91.62 86 LYS A CA 1
ATOM 691 C C . LYS A 1 86 ? -1.010 -3.575 -15.137 1.00 91.62 86 LYS A C 1
ATOM 693 O O . LYS A 1 86 ? -2.135 -3.977 -15.421 1.00 91.62 86 LYS A O 1
ATOM 698 N N . ILE A 1 87 ? -0.531 -3.592 -13.890 1.00 91.06 87 ILE A N 1
ATOM 699 C CA . ILE A 1 87 ? -1.299 -4.079 -12.733 1.00 91.06 87 ILE A CA 1
ATOM 700 C C . ILE A 1 87 ? -2.585 -3.265 -12.555 1.00 91.06 87 ILE A C 1
ATOM 702 O O . ILE A 1 87 ? -3.667 -3.843 -12.442 1.00 91.06 87 ILE A O 1
ATOM 706 N N . ILE A 1 88 ? -2.491 -1.931 -12.561 1.00 89.62 88 ILE A N 1
ATOM 707 C CA . I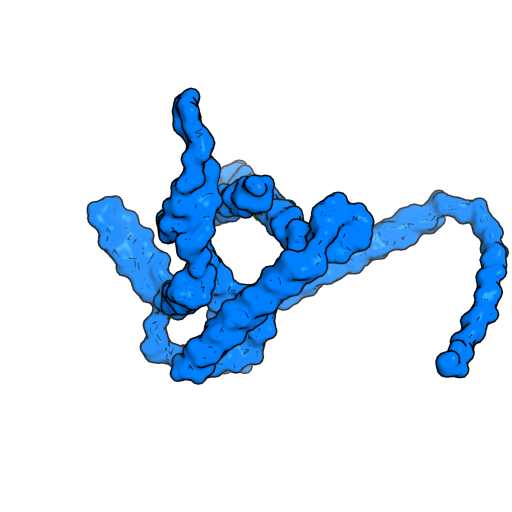LE A 1 88 ? -3.664 -1.085 -12.319 1.00 89.62 88 ILE A CA 1
ATOM 708 C C . ILE A 1 88 ? -4.656 -1.117 -13.493 1.00 89.62 88 ILE A C 1
ATOM 710 O O . ILE A 1 88 ? -5.868 -1.117 -13.279 1.00 89.62 88 ILE A O 1
ATOM 714 N N . GLN A 1 89 ? -4.167 -1.235 -14.731 1.00 90.94 89 GLN A N 1
ATOM 715 C CA . GLN A 1 89 ? -5.015 -1.412 -15.913 1.00 90.94 89 GLN A CA 1
ATOM 716 C C . GLN A 1 89 ? -5.770 -2.745 -15.881 1.00 90.94 89 GLN A C 1
ATOM 718 O O . GLN A 1 89 ? -6.969 -2.770 -16.150 1.00 90.94 89 GLN A O 1
ATOM 723 N N . ASN A 1 90 ? -5.108 -3.843 -15.503 1.00 91.19 90 ASN A N 1
ATOM 724 C CA . ASN A 1 90 ? -5.767 -5.142 -15.352 1.00 91.19 90 ASN A CA 1
ATOM 725 C C . ASN A 1 90 ? -6.847 -5.095 -14.256 1.00 91.19 90 ASN A C 1
ATOM 727 O O . ASN A 1 90 ? -7.970 -5.555 -14.470 1.00 91.19 90 ASN A O 1
ATOM 731 N N . ALA A 1 91 ? -6.543 -4.462 -13.118 1.00 90.25 91 ALA A N 1
ATOM 732 C CA . ALA A 1 91 ? -7.507 -4.252 -12.042 1.00 90.25 91 ALA A CA 1
ATOM 733 C C . ALA A 1 91 ? -8.722 -3.427 -12.505 1.00 90.25 91 ALA A C 1
ATOM 735 O O . ALA A 1 91 ? -9.855 -3.790 -12.193 1.00 90.25 91 ALA A O 1
ATOM 736 N N . ARG A 1 92 ? -8.512 -2.363 -13.296 1.00 90.44 92 ARG A N 1
ATOM 737 C CA . ARG A 1 92 ? -9.595 -1.568 -13.901 1.00 90.44 92 ARG A CA 1
ATOM 738 C C . ARG A 1 92 ? -10.488 -2.433 -14.788 1.00 90.44 92 ARG A C 1
ATOM 740 O O . ARG A 1 92 ? -11.699 -2.398 -14.609 1.00 90.44 92 ARG A O 1
ATOM 747 N N . ILE A 1 93 ? -9.906 -3.229 -15.688 1.00 92.75 93 ILE A N 1
ATOM 748 C CA . ILE A 1 93 ? -10.661 -4.116 -16.591 1.00 92.75 93 ILE A CA 1
ATOM 749 C C . ILE A 1 93 ? -11.522 -5.102 -15.791 1.00 92.75 93 ILE A C 1
ATOM 751 O O . ILE A 1 93 ? -12.652 -5.396 -16.174 1.00 92.75 93 ILE A O 1
ATOM 755 N N . LEU A 1 94 ? -11.007 -5.621 -14.672 1.00 91.06 94 LEU A N 1
ATOM 756 C CA . LEU A 1 94 ? -11.783 -6.499 -13.801 1.00 91.06 94 LEU A CA 1
ATOM 757 C C . LEU A 1 94 ? -12.932 -5.746 -13.116 1.00 91.06 94 LEU A C 1
ATOM 759 O O . LEU A 1 94 ? -14.057 -6.240 -13.101 1.00 91.06 94 LEU A O 1
ATOM 763 N N . VAL A 1 95 ? -12.666 -4.544 -12.596 1.00 89.38 95 VAL A N 1
ATOM 764 C CA . VAL A 1 95 ? -13.672 -3.687 -11.951 1.00 89.38 95 VAL A CA 1
ATOM 765 C C . VAL A 1 95 ? -14.774 -3.259 -12.928 1.00 89.38 95 VAL A C 1
ATOM 767 O O . VAL A 1 95 ? -15.938 -3.257 -12.544 1.00 89.38 95 VAL A O 1
ATOM 770 N N . GLU A 1 96 ? -14.455 -2.972 -14.191 1.00 91.31 96 GLU A N 1
ATOM 771 C CA . GLU A 1 96 ? -15.434 -2.622 -15.239 1.00 91.31 96 GLU A CA 1
ATOM 772 C C . GLU A 1 96 ? -16.426 -3.741 -15.556 1.00 91.31 96 GLU A C 1
ATOM 774 O O . GLU A 1 96 ? -17.546 -3.472 -15.981 1.00 91.31 96 GLU A O 1
ATOM 779 N N . LYS A 1 97 ? -16.040 -5.002 -15.342 1.00 92.25 97 LYS A N 1
ATOM 780 C CA . LYS A 1 97 ? -16.936 -6.147 -15.557 1.00 92.25 97 LYS A CA 1
ATOM 781 C C . LYS A 1 97 ? -17.954 -6.318 -14.434 1.00 92.25 97 LYS A C 1
ATOM 783 O O . LYS A 1 97 ? -19.008 -6.901 -14.662 1.00 92.25 97 LYS A O 1
ATOM 788 N N . ILE A 1 98 ? -17.624 -5.861 -13.226 1.00 87.88 98 ILE A N 1
ATOM 789 C CA . ILE A 1 98 ? -18.449 -6.054 -12.024 1.00 87.88 98 ILE A CA 1
ATOM 790 C C . ILE A 1 98 ? -19.169 -4.780 -11.575 1.00 87.88 98 ILE A C 1
ATOM 792 O O . ILE A 1 98 ? -20.148 -4.864 -10.842 1.00 87.88 98 ILE A O 1
ATOM 796 N N . GLY A 1 99 ? -18.691 -3.607 -11.981 1.00 88.50 99 GLY A N 1
ATOM 797 C CA . GLY A 1 99 ? -19.186 -2.305 -11.551 1.00 88.50 99 GLY A CA 1
ATOM 798 C C . GLY A 1 99 ? -18.703 -1.192 -12.476 1.00 88.50 99 GLY A C 1
ATOM 799 O O . GLY A 1 99 ? -18.422 -1.425 -13.648 1.00 88.50 99 GLY A O 1
ATOM 800 N N . ARG A 1 100 ? -18.616 0.040 -11.965 1.00 86.81 100 ARG A N 1
ATOM 801 C CA . ARG A 1 100 ? -18.152 1.198 -12.747 1.00 86.81 100 ARG A CA 1
ATOM 802 C C . ARG A 1 100 ? -16.945 1.857 -12.077 1.00 86.81 100 ARG A C 1
ATOM 804 O O . ARG A 1 100 ? -17.075 2.320 -10.941 1.00 86.81 100 ARG A O 1
ATOM 811 N N . PRO A 1 101 ? -15.775 1.927 -12.733 1.00 87.06 101 PRO A N 1
ATOM 812 C CA . PRO A 1 101 ? -14.678 2.757 -12.255 1.00 87.06 101 PRO A CA 1
ATOM 813 C C . PRO A 1 101 ? -15.032 4.240 -12.425 1.00 87.06 101 PRO A C 1
ATOM 815 O O . PRO A 1 101 ? -15.686 4.626 -13.391 1.00 87.06 101 PRO A O 1
ATOM 818 N N . LEU A 1 102 ? -14.594 5.061 -11.477 1.00 84.88 102 LEU A N 1
ATOM 819 C CA . LEU A 1 102 ? -14.783 6.511 -11.468 1.00 84.88 102 LEU A CA 1
ATOM 820 C C . LEU A 1 102 ? -13.459 7.234 -11.713 1.00 84.88 102 LEU A C 1
ATOM 822 O O . LEU A 1 102 ? -13.372 8.098 -12.576 1.00 84.88 102 LEU A O 1
ATOM 826 N N . GLU A 1 103 ? -12.419 6.852 -10.972 1.00 83.12 103 GLU A N 1
ATOM 827 C CA . GLU A 1 103 ? -11.103 7.483 -11.041 1.00 83.12 103 GLU A CA 1
ATOM 828 C C . GLU A 1 103 ? -10.010 6.422 -10.902 1.00 83.12 103 GLU A C 1
ATOM 830 O O . GLU A 1 103 ? -10.103 5.502 -10.081 1.00 83.12 103 GLU A O 1
ATOM 835 N N . LEU A 1 104 ? -8.972 6.557 -11.724 1.00 85.38 104 LEU A N 1
ATOM 836 C CA . LEU A 1 104 ? -7.812 5.679 -11.752 1.00 85.38 104 LEU A CA 1
ATOM 837 C C . LEU A 1 104 ? -6.572 6.481 -11.352 1.00 85.38 104 LEU A C 1
ATOM 839 O O . LEU A 1 104 ? -6.205 7.426 -12.043 1.00 85.38 104 LEU A O 1
ATOM 843 N N . ASP A 1 105 ? -5.926 6.085 -10.260 1.00 85.06 105 ASP A N 1
ATOM 844 C CA . ASP A 1 105 ? -4.656 6.647 -9.790 1.00 85.06 105 ASP A CA 1
ATOM 845 C C . ASP A 1 105 ? -3.547 5.583 -9.899 1.00 85.06 105 ASP A C 1
ATOM 847 O O . ASP A 1 105 ? -3.804 4.394 -10.083 1.00 85.06 105 ASP A O 1
ATOM 851 N N . THR A 1 106 ? -2.298 6.005 -9.736 1.00 74.81 106 THR A N 1
ATOM 852 C CA . THR A 1 106 ? -1.065 5.211 -9.841 1.00 74.81 106 THR A CA 1
ATOM 853 C C . THR A 1 106 ? -1.105 3.920 -9.016 1.00 74.81 106 THR A C 1
ATOM 855 O O . THR A 1 106 ? -0.531 2.908 -9.412 1.00 74.81 106 THR A O 1
ATOM 858 N N . GLU A 1 107 ? -1.777 3.941 -7.861 1.00 74.88 107 GLU A N 1
ATOM 859 C CA . GLU A 1 107 ? -1.823 2.816 -6.916 1.00 74.88 107 GLU A CA 1
ATOM 860 C C . GLU A 1 107 ? -3.245 2.491 -6.413 1.00 74.88 107 GLU A C 1
ATOM 862 O O . GLU A 1 107 ? -3.406 1.778 -5.415 1.00 74.88 107 GLU A O 1
ATOM 867 N N . GLY A 1 108 ? -4.295 3.019 -7.051 1.00 82.94 108 GLY A N 1
ATOM 868 C CA . GLY A 1 108 ? -5.663 2.858 -6.559 1.00 82.94 108 GLY A CA 1
ATOM 869 C C . GLY A 1 108 ? -6.741 3.099 -7.606 1.00 82.94 108 GLY A C 1
ATOM 870 O O . GLY A 1 108 ? -6.542 3.821 -8.575 1.00 82.94 108 GLY A O 1
ATOM 871 N N . ILE A 1 109 ? -7.900 2.485 -7.376 1.00 84.31 109 ILE A N 1
ATOM 872 C CA . ILE A 1 109 ? -9.096 2.653 -8.201 1.00 84.31 109 ILE A CA 1
ATOM 873 C C . ILE A 1 109 ? -10.222 3.112 -7.284 1.00 84.31 109 ILE A C 1
ATOM 875 O O . ILE A 1 109 ? -10.487 2.478 -6.257 1.00 84.31 109 ILE A O 1
ATOM 879 N N . TRP A 1 110 ? -10.875 4.203 -7.662 1.00 86.00 110 TRP A N 1
ATOM 880 C CA . TRP A 1 110 ? -12.177 4.583 -7.133 1.00 86.00 110 TRP A CA 1
ATOM 881 C C . TRP A 1 110 ? -13.243 3.995 -8.042 1.00 86.00 110 TRP A C 1
ATOM 883 O O . TRP A 1 110 ? -13.201 4.191 -9.255 1.00 86.00 110 TRP A O 1
ATOM 893 N N . CYS A 1 111 ? -14.188 3.257 -7.475 1.00 85.81 111 CYS A N 1
ATOM 894 C CA . CYS A 1 111 ? -15.232 2.595 -8.243 1.00 85.81 111 CYS A CA 1
ATOM 895 C C . CYS A 1 111 ? -16.514 2.449 -7.433 1.00 85.81 111 CYS A C 1
ATOM 897 O O . CYS A 1 111 ? -16.480 2.396 -6.202 1.00 85.81 111 CYS A O 1
ATOM 899 N N . VAL A 1 112 ? -17.626 2.309 -8.147 1.00 86.56 112 VAL A N 1
ATOM 900 C CA . VAL A 1 112 ? -18.912 1.886 -7.595 1.00 86.56 112 VAL A CA 1
ATOM 901 C C . VAL A 1 112 ? -19.171 0.437 -7.974 1.00 86.56 112 VAL A C 1
ATOM 903 O O . VAL A 1 112 ? -18.998 0.039 -9.128 1.00 86.56 112 VAL A O 1
ATOM 906 N N . LEU A 1 113 ? -19.574 -0.354 -6.987 1.00 86.62 113 LEU A N 1
ATOM 907 C CA . LEU A 1 113 ? -19.994 -1.740 -7.163 1.00 86.62 113 LEU A CA 1
ATOM 908 C C . LEU A 1 113 ? -21.508 -1.838 -6.904 1.00 86.62 113 LEU A C 1
ATOM 910 O O . LEU A 1 113 ? -22.043 -1.017 -6.159 1.00 86.62 113 LEU A O 1
ATOM 914 N N . PRO A 1 114 ? -22.214 -2.813 -7.502 1.00 88.00 114 PRO A N 1
ATOM 915 C CA . PRO A 1 114 ? -23.621 -3.060 -7.204 1.00 88.00 114 PRO A CA 1
ATOM 916 C C . PRO A 1 114 ? -23.834 -3.350 -5.714 1.00 88.00 114 PRO A C 1
ATOM 918 O O . PRO A 1 114 ? -23.008 -4.021 -5.100 1.00 88.00 114 PRO A O 1
ATOM 921 N N . GLY A 1 115 ? -24.970 -2.933 -5.145 1.00 84.19 115 GLY A N 1
ATOM 922 C CA . GLY A 1 115 ? -25.287 -3.192 -3.730 1.00 84.19 115 GLY A CA 1
ATOM 923 C C . GLY A 1 115 ? -25.431 -4.680 -3.375 1.00 84.19 115 GLY A C 1
ATOM 924 O O . GLY A 1 115 ? -25.300 -5.058 -2.218 1.00 84.19 115 GLY A O 1
ATOM 925 N N . SER A 1 116 ? -25.655 -5.544 -4.368 1.00 86.06 116 SER A N 1
ATOM 926 C CA . SER A 1 116 ? -25.657 -7.004 -4.209 1.00 86.06 116 SER A CA 1
ATOM 927 C C . SER A 1 116 ? -24.254 -7.627 -4.205 1.00 86.06 116 SER A C 1
ATOM 929 O O . SER A 1 116 ? -24.123 -8.842 -4.045 1.00 86.06 116 SER A O 1
ATOM 931 N N . CYS A 1 117 ? -23.202 -6.835 -4.429 1.00 81.31 117 CYS A N 1
ATOM 932 C CA . CYS A 1 117 ? -21.831 -7.322 -4.483 1.00 81.31 117 CYS A CA 1
ATOM 933 C C . CYS A 1 117 ? -21.356 -7.755 -3.084 1.00 81.31 117 CYS A C 1
ATOM 935 O O . CYS A 1 117 ? -21.561 -7.024 -2.113 1.00 81.31 117 CYS A O 1
ATOM 937 N N . PRO A 1 118 ? -20.686 -8.914 -2.943 1.00 85.56 118 PRO A N 1
ATOM 938 C CA . PRO A 1 118 ? -20.155 -9.333 -1.654 1.00 85.56 118 PRO A CA 1
ATOM 939 C C . PRO A 1 118 ? -19.072 -8.370 -1.148 1.00 85.56 118 PRO A C 1
ATOM 941 O O . PRO A 1 118 ? -18.067 -8.161 -1.825 1.00 85.56 118 PRO A O 1
ATOM 944 N N . GLU A 1 119 ? -19.235 -7.828 0.061 1.00 81.88 119 GLU A N 1
ATOM 945 C CA . GLU A 1 119 ? -18.274 -6.881 0.641 1.00 81.88 119 GLU A CA 1
ATOM 946 C C . GLU A 1 119 ? -17.321 -7.529 1.647 1.00 81.88 119 GLU A C 1
ATOM 948 O O . GLU A 1 119 ? -16.149 -7.754 1.340 1.00 81.88 119 GLU A O 1
ATOM 953 N N . ASN A 1 120 ? -17.799 -7.806 2.864 1.00 88.12 120 ASN A N 1
ATOM 954 C CA . ASN A 1 120 ? -16.961 -8.227 3.981 1.00 88.12 120 ASN A CA 1
ATOM 955 C C . ASN A 1 120 ? -17.447 -9.549 4.573 1.00 88.12 120 ASN A C 1
ATOM 957 O O . ASN A 1 120 ? -18.595 -9.674 4.993 1.00 88.12 120 ASN A O 1
ATOM 961 N N . PHE A 1 121 ? -16.538 -10.515 4.686 1.00 86.19 121 PHE A N 1
ATOM 962 C CA . PHE A 1 121 ? -16.793 -11.800 5.334 1.00 86.19 121 PHE A CA 1
ATOM 963 C C . PHE A 1 121 ? -15.969 -11.911 6.611 1.00 86.19 121 PHE A C 1
ATOM 965 O O . PHE A 1 121 ? -14.796 -11.538 6.632 1.00 86.19 121 PHE A O 1
ATOM 972 N N . THR A 1 122 ? -16.563 -12.445 7.680 1.00 88.88 122 THR A N 1
ATOM 973 C CA . THR A 1 122 ? -15.856 -12.689 8.944 1.00 88.88 122 THR A CA 1
ATOM 974 C C . THR A 1 122 ? -15.793 -14.180 9.233 1.00 88.88 122 THR A C 1
ATOM 976 O O . THR A 1 122 ? -16.808 -14.815 9.504 1.00 88.88 122 THR A O 1
ATOM 979 N N . PHE A 1 123 ? -14.583 -14.731 9.230 1.00 86.62 123 PHE A N 1
ATOM 980 C CA . PHE A 1 123 ? -14.329 -16.126 9.565 1.00 86.62 123 PHE A CA 1
ATOM 981 C C . PHE A 1 123 ? -13.984 -16.280 11.043 1.00 86.62 123 PHE A C 1
ATOM 983 O O . PHE A 1 123 ? -13.233 -15.483 11.615 1.00 86.62 123 PHE A O 1
ATOM 990 N N . LYS A 1 124 ? -14.497 -17.347 11.659 1.00 88.00 124 LYS A N 1
ATOM 991 C CA . LYS A 1 124 ? -14.066 -17.799 12.984 1.00 88.00 124 LYS A CA 1
ATOM 992 C C . LYS A 1 124 ? -12.959 -18.830 12.795 1.00 88.00 124 LYS A C 1
ATOM 994 O O . LYS A 1 124 ? -13.184 -19.881 12.205 1.00 88.00 124 LYS A O 1
ATOM 999 N N . THR A 1 125 ? -11.755 -18.521 13.263 1.00 87.00 125 THR A N 1
ATOM 1000 C CA . THR A 1 125 ? -10.654 -19.495 13.250 1.00 87.00 125 THR A CA 1
ATOM 1001 C C . THR A 1 125 ? -10.831 -20.525 14.368 1.00 87.00 125 THR A C 1
ATOM 1003 O O . THR A 1 125 ? -11.472 -20.237 15.378 1.00 87.00 125 THR A O 1
ATOM 1006 N N . LYS A 1 126 ? -10.210 -21.709 14.234 1.00 86.19 126 LYS A N 1
ATOM 1007 C CA . LYS A 1 126 ? -10.187 -22.743 15.294 1.00 86.19 126 LYS A CA 1
ATOM 1008 C C . LYS A 1 126 ? -9.615 -22.222 16.623 1.00 86.19 126 LYS A C 1
ATOM 1010 O O . LYS A 1 126 ? -9.959 -22.721 17.681 1.00 86.19 126 LYS A O 1
ATOM 1015 N N . VAL A 1 127 ? -8.779 -21.183 16.554 1.00 84.75 127 VAL A N 1
ATOM 1016 C CA . VAL A 1 127 ? -8.142 -20.499 17.694 1.00 84.75 127 VAL A CA 1
ATOM 1017 C C . VAL A 1 127 ? -9.046 -19.390 18.276 1.00 84.75 127 VAL A C 1
ATOM 1019 O O . VAL A 1 127 ? -8.613 -18.580 19.087 1.00 84.75 127 VAL A O 1
ATOM 1022 N N . GLY A 1 128 ? -10.300 -19.275 17.823 1.00 81.31 128 GLY A N 1
ATOM 1023 C CA . GLY A 1 128 ? -11.282 -18.303 18.321 1.00 81.31 128 GLY A CA 1
ATOM 1024 C C . GLY A 1 128 ? -11.090 -16.862 17.832 1.00 81.31 128 GLY A C 1
ATOM 1025 O O . GLY A 1 128 ? -11.964 -16.019 18.040 1.00 81.31 128 GLY A O 1
ATOM 1026 N N . LYS A 1 129 ? -9.994 -16.551 17.129 1.00 82.38 129 LYS A N 1
ATOM 1027 C CA . LYS A 1 129 ? -9.770 -15.221 16.540 1.00 82.38 129 LYS A CA 1
ATOM 1028 C C . LYS A 1 129 ? -10.675 -15.014 15.323 1.00 82.38 129 LYS A C 1
ATOM 1030 O O . LYS A 1 129 ? -10.758 -15.884 14.450 1.00 82.38 129 LYS A O 1
ATOM 1035 N N . LYS A 1 130 ? -11.327 -13.850 15.256 1.00 86.00 130 LYS A N 1
ATOM 1036 C CA . LYS A 1 130 ? -12.113 -13.411 14.096 1.00 86.00 130 LYS A CA 1
ATOM 1037 C C . LYS A 1 130 ? -11.176 -12.845 13.028 1.00 86.00 130 LYS A C 1
ATOM 1039 O O . LYS A 1 130 ? -10.364 -11.972 13.327 1.00 86.00 130 LYS A O 1
ATOM 1044 N N . LEU A 1 131 ? -11.299 -13.331 11.798 1.00 82.94 131 LEU A N 1
ATOM 1045 C CA . LEU A 1 131 ? -10.593 -12.804 10.633 1.00 82.94 131 LEU A CA 1
ATOM 1046 C C . LEU A 1 131 ? -11.615 -12.197 9.676 1.00 82.94 131 LEU A C 1
ATOM 1048 O O . LEU A 1 131 ? -12.432 -12.921 9.115 1.00 82.94 131 LEU A O 1
ATOM 1052 N N . THR A 1 132 ? -11.557 -10.882 9.484 1.00 84.69 132 THR A N 1
ATOM 1053 C CA . THR A 1 132 ? -12.399 -10.185 8.507 1.00 84.69 132 THR A CA 1
ATOM 1054 C C . THR A 1 132 ? -11.628 -10.007 7.206 1.00 84.69 132 THR A C 1
ATOM 1056 O O . THR A 1 132 ? -10.510 -9.487 7.215 1.00 84.69 132 THR A O 1
ATOM 1059 N N . ILE A 1 133 ? -12.226 -10.432 6.098 1.00 84.56 133 ILE A N 1
ATOM 1060 C CA . ILE A 1 133 ? -11.716 -10.207 4.745 1.00 84.56 133 ILE A CA 1
ATOM 1061 C C . ILE A 1 133 ? -12.671 -9.298 3.977 1.00 84.56 133 ILE A C 1
ATOM 1063 O O . ILE A 1 133 ? -13.879 -9.349 4.195 1.00 84.56 133 ILE A O 1
ATOM 1067 N N . SER A 1 134 ? -12.122 -8.519 3.049 1.00 87.38 134 SER A N 1
ATOM 1068 C CA . SER A 1 134 ? -12.896 -7.803 2.036 1.00 87.38 134 SER A CA 1
ATOM 1069 C C . SER A 1 134 ? -12.805 -8.584 0.728 1.00 87.38 134 SER A C 1
ATOM 1071 O O . SER A 1 134 ? -11.704 -8.762 0.199 1.00 87.38 134 SER A O 1
ATOM 1073 N N . TYR A 1 135 ? -13.935 -9.075 0.224 1.00 87.00 135 TYR A N 1
ATOM 1074 C CA . TYR A 1 135 ? -13.987 -9.893 -0.986 1.00 87.00 135 TYR A CA 1
ATOM 1075 C C . TYR A 1 135 ? -13.438 -9.162 -2.222 1.00 87.00 135 TYR A C 1
ATOM 1077 O O . TYR A 1 135 ? -12.558 -9.734 -2.868 1.00 87.00 135 TYR A O 1
ATOM 1085 N N . PRO A 1 136 ? -13.801 -7.893 -2.510 1.00 87.69 136 PRO A N 1
ATOM 1086 C CA . PRO A 1 136 ? -13.235 -7.163 -3.645 1.00 87.69 136 PRO A CA 1
ATOM 1087 C C . PRO A 1 136 ? -11.709 -7.008 -3.557 1.00 87.69 136 PRO A C 1
ATOM 1089 O O . PRO A 1 136 ? -11.007 -7.154 -4.556 1.00 87.69 136 PRO A O 1
ATOM 1092 N N . CYS A 1 137 ? -11.175 -6.781 -2.351 1.00 85.69 137 CYS A N 1
ATOM 1093 C CA . CYS A 1 137 ? -9.728 -6.684 -2.140 1.00 85.69 137 CYS A CA 1
ATOM 1094 C C . CYS A 1 137 ? -9.033 -8.033 -2.372 1.00 85.69 137 CYS A C 1
ATOM 1096 O O . CYS A 1 137 ? -7.982 -8.093 -3.004 1.00 85.69 137 CYS A O 1
ATOM 1098 N N . VAL A 1 138 ? -9.611 -9.127 -1.862 1.00 86.44 138 VAL A N 1
ATOM 1099 C CA . VAL A 1 138 ? -9.059 -10.477 -2.048 1.00 86.44 138 VAL A CA 1
ATOM 1100 C C . VAL A 1 138 ? -9.110 -10.884 -3.519 1.00 86.44 138 VAL A C 1
ATOM 1102 O O . VAL A 1 138 ? -8.119 -11.399 -4.026 1.00 86.44 138 VAL A O 1
ATOM 1105 N N . MET A 1 139 ? -10.215 -10.605 -4.212 1.00 88.19 139 MET A N 1
ATOM 1106 C CA . MET A 1 139 ? -10.374 -10.861 -5.644 1.00 88.19 139 MET A CA 1
ATOM 1107 C C . MET A 1 139 ? -9.255 -10.191 -6.457 1.00 88.19 139 MET A C 1
ATOM 1109 O O . MET A 1 139 ? -8.574 -10.866 -7.228 1.00 88.19 139 MET A O 1
ATOM 1113 N N . LEU A 1 140 ? -9.014 -8.894 -6.235 1.00 89.38 140 LEU A N 1
ATOM 1114 C CA . LEU A 1 140 ? -7.937 -8.159 -6.908 1.00 89.38 140 LEU A CA 1
ATOM 1115 C C . LEU A 1 140 ? -6.550 -8.696 -6.543 1.00 89.38 140 LEU A C 1
ATOM 1117 O O . LEU A 1 140 ? -5.685 -8.827 -7.404 1.00 89.38 140 LEU A O 1
ATOM 1121 N N . ASN A 1 141 ? -6.330 -9.053 -5.278 1.00 85.81 141 ASN A N 1
ATOM 1122 C CA . ASN A 1 141 ? -5.043 -9.592 -4.843 1.00 85.81 141 ASN A CA 1
ATOM 1123 C C . ASN A 1 141 ? -4.743 -10.965 -5.454 1.00 85.81 141 ASN A C 1
ATOM 1125 O O . ASN A 1 141 ? -3.586 -11.246 -5.762 1.00 85.81 141 ASN A O 1
ATOM 1129 N N . VAL A 1 142 ? -5.764 -11.801 -5.660 1.00 87.00 142 VAL A N 1
ATOM 1130 C CA . VAL A 1 142 ? -5.625 -13.085 -6.360 1.00 87.00 142 VAL A CA 1
ATOM 1131 C C . VAL A 1 142 ? -5.282 -12.872 -7.833 1.00 87.00 142 VAL A C 1
ATOM 1133 O O . VAL A 1 142 ? -4.411 -13.574 -8.344 1.00 87.00 142 VAL A O 1
ATOM 1136 N N . ASP A 1 143 ? -5.913 -11.907 -8.506 1.00 88.00 143 ASP A N 1
ATOM 1137 C CA . ASP A 1 143 ? -5.591 -11.582 -9.902 1.00 88.00 143 ASP A CA 1
ATOM 1138 C C . ASP A 1 143 ? -4.130 -11.126 -10.056 1.00 88.00 143 ASP A C 1
ATOM 1140 O O . ASP A 1 143 ? -3.383 -11.678 -10.866 1.00 88.00 143 ASP A O 1
ATOM 1144 N N . VAL A 1 144 ? -3.672 -10.214 -9.190 1.00 86.62 144 VAL A N 1
ATOM 1145 C CA . VAL A 1 144 ? -2.268 -9.766 -9.171 1.00 86.62 144 VAL A CA 1
ATOM 1146 C C . VAL A 1 144 ? -1.317 -10.924 -8.871 1.00 86.62 144 VAL A C 1
ATOM 1148 O O . VAL A 1 144 ? -0.284 -11.056 -9.521 1.00 86.62 144 VAL A O 1
ATOM 1151 N N . ALA A 1 145 ? -1.645 -11.791 -7.911 1.00 84.44 145 ALA A N 1
ATOM 1152 C CA . ALA A 1 145 ? -0.799 -12.938 -7.596 1.00 84.44 145 ALA A CA 1
ATOM 1153 C C . ALA A 1 145 ? -0.680 -13.909 -8.784 1.00 84.44 145 ALA A C 1
ATOM 1155 O O . ALA A 1 145 ? 0.400 -14.433 -9.035 1.00 84.44 145 ALA A O 1
ATOM 1156 N N . ARG A 1 146 ? -1.751 -14.133 -9.550 1.00 87.00 146 ARG A N 1
ATOM 1157 C CA . ARG A 1 146 ? -1.707 -15.013 -10.730 1.00 87.00 146 ARG A CA 1
ATOM 1158 C C . ARG A 1 146 ? -0.908 -14.417 -11.886 1.00 87.00 146 ARG A C 1
ATOM 1160 O O . ARG A 1 146 ? -0.179 -15.146 -12.545 1.00 87.00 146 ARG A O 1
ATOM 1167 N N . ASN A 1 147 ? -1.033 -13.113 -12.115 1.00 87.19 147 ASN A N 1
ATOM 1168 C CA . ASN A 1 147 ? -0.476 -12.461 -13.302 1.00 87.19 147 ASN A CA 1
ATOM 1169 C C . ASN A 1 147 ? 0.916 -11.842 -13.082 1.00 87.19 147 ASN A C 1
ATOM 1171 O O . ASN A 1 147 ? 1.606 -11.537 -14.052 1.00 87.19 147 ASN A O 1
ATOM 1175 N N . ASN A 1 148 ? 1.331 -11.612 -11.830 1.00 87.12 148 ASN A N 1
ATOM 1176 C CA . ASN A 1 148 ? 2.535 -10.832 -11.507 1.00 87.12 148 ASN A CA 1
ATOM 1177 C C . ASN A 1 148 ? 3.464 -11.502 -10.477 1.00 87.12 148 ASN A C 1
ATOM 1179 O O . ASN A 1 148 ? 4.359 -10.839 -9.942 1.00 87.12 148 ASN A O 1
ATOM 1183 N N . THR A 1 149 ? 3.280 -12.793 -10.181 1.00 83.44 149 THR A N 1
ATOM 1184 C CA . THR A 1 149 ? 4.233 -13.538 -9.342 1.00 83.44 149 THR A CA 1
ATOM 1185 C C . THR A 1 149 ? 5.534 -13.780 -10.105 1.00 83.44 149 THR A C 1
ATOM 1187 O O . THR A 1 149 ? 5.533 -14.094 -11.290 1.00 83.44 149 THR A O 1
ATOM 1190 N N . ASN A 1 150 ? 6.665 -13.606 -9.417 1.00 85.06 150 ASN A N 1
ATOM 1191 C CA . ASN A 1 150 ? 7.985 -13.917 -9.954 1.00 85.06 150 ASN A CA 1
ATOM 1192 C C . ASN A 1 150 ? 8.406 -15.319 -9.498 1.00 85.06 150 ASN A C 1
ATOM 1194 O O . ASN A 1 150 ? 8.931 -15.483 -8.395 1.00 85.06 150 ASN A O 1
ATOM 1198 N N . ASP A 1 151 ? 8.205 -16.306 -10.367 1.00 83.06 151 ASP A N 1
ATOM 1199 C CA . ASP A 1 151 ? 8.561 -17.708 -10.115 1.00 83.06 151 ASP A CA 1
ATOM 1200 C C . ASP A 1 151 ? 10.066 -17.998 -10.242 1.00 83.06 151 ASP A C 1
ATOM 1202 O O . ASP A 1 151 ? 10.534 -19.074 -9.875 1.00 83.06 151 ASP A O 1
ATOM 1206 N N . GLN A 1 152 ? 10.844 -17.027 -10.726 1.00 84.38 152 GLN A N 1
ATOM 1207 C CA . GLN A 1 152 ? 12.286 -17.139 -10.955 1.00 84.38 152 GLN A CA 1
ATOM 1208 C C . GLN A 1 152 ? 13.117 -16.463 -9.850 1.00 84.38 152 GLN A C 1
ATOM 1210 O O . GLN A 1 152 ? 14.319 -16.253 -10.013 1.00 84.38 152 GLN A O 1
ATOM 1215 N N . TYR A 1 153 ? 12.509 -16.093 -8.717 1.00 80.88 153 TYR A N 1
ATOM 1216 C CA . TYR A 1 153 ? 13.220 -15.404 -7.640 1.00 80.88 153 TYR A CA 1
ATOM 1217 C C . TYR A 1 153 ? 14.208 -16.341 -6.924 1.00 80.88 153 TYR A C 1
ATOM 1219 O O . TYR A 1 153 ? 13.815 -17.287 -6.241 1.00 80.88 153 TYR A O 1
ATOM 1227 N N . GLN A 1 154 ? 15.505 -16.061 -7.042 1.00 78.94 154 GLN A N 1
ATOM 1228 C CA . GLN A 1 154 ? 16.571 -16.857 -6.427 1.00 78.94 154 GLN A CA 1
ATOM 1229 C C . GLN A 1 154 ? 17.108 -16.182 -5.162 1.00 78.94 154 GLN A C 1
ATOM 1231 O O . GLN A 1 154 ? 17.268 -14.960 -5.103 1.00 78.94 154 GLN A O 1
ATOM 1236 N N . LEU A 1 155 ? 17.402 -16.985 -4.141 1.00 78.50 155 LEU A N 1
ATOM 1237 C CA . LEU A 1 155 ? 18.091 -16.546 -2.931 1.00 78.50 155 LEU A CA 1
ATOM 1238 C C . LEU A 1 155 ? 19.422 -17.281 -2.805 1.00 78.50 155 LEU A C 1
ATOM 1240 O O . LEU A 1 155 ? 19.504 -18.485 -3.040 1.00 78.50 155 LEU A O 1
ATOM 1244 N N . LEU A 1 156 ? 20.451 -16.543 -2.392 1.00 79.12 156 LEU A N 1
ATOM 1245 C CA . LEU A 1 156 ? 21.736 -17.132 -2.044 1.00 79.12 156 LEU A CA 1
ATOM 1246 C C . LEU A 1 156 ? 21.583 -17.938 -0.750 1.00 79.12 156 LEU A C 1
ATOM 1248 O O . LEU A 1 156 ? 21.215 -17.373 0.285 1.00 79.12 156 LEU A O 1
ATOM 1252 N N . PHE A 1 157 ? 21.897 -19.229 -0.805 1.00 72.62 157 PHE A N 1
ATOM 1253 C CA . PHE A 1 157 ? 21.988 -20.089 0.363 1.00 72.62 157 PHE A CA 1
ATOM 1254 C C . PHE A 1 157 ? 23.462 -20.415 0.614 1.00 72.62 157 PHE A C 1
ATOM 1256 O O . PHE A 1 157 ? 24.115 -21.101 -0.168 1.00 72.62 157 PHE A O 1
ATOM 1263 N N . ARG A 1 158 ? 24.019 -19.887 1.707 1.00 60.75 158 ARG A N 1
ATOM 1264 C CA . ARG A 1 158 ? 25.368 -20.271 2.133 1.00 60.75 158 ARG A CA 1
ATOM 1265 C C . ARG A 1 158 ? 25.277 -21.535 2.980 1.00 60.75 158 ARG A C 1
ATOM 1267 O O . ARG A 1 158 ? 24.923 -21.455 4.154 1.00 60.75 158 ARG A O 1
ATOM 1274 N N . GLY A 1 159 ? 25.590 -22.676 2.370 1.00 58.75 159 GLY A N 1
ATOM 1275 C CA . GLY A 1 159 ? 25.944 -23.894 3.093 1.00 58.75 159 GLY A CA 1
ATOM 1276 C C . GLY A 1 159 ? 27.368 -23.801 3.646 1.00 58.75 159 GLY A C 1
ATOM 1277 O O . GLY A 1 159 ? 28.141 -22.924 3.262 1.00 58.75 159 GLY A O 1
ATOM 1278 N N . THR A 1 160 ? 27.730 -24.710 4.550 1.00 58.44 160 THR A N 1
ATOM 1279 C CA . THR A 1 160 ? 29.035 -24.719 5.231 1.00 58.44 160 THR A CA 1
ATOM 1280 C C . THR A 1 160 ? 30.225 -24.877 4.279 1.00 58.44 160 THR A C 1
ATOM 1282 O O . THR A 1 160 ? 31.294 -24.396 4.625 1.00 58.44 160 THR A O 1
ATOM 1285 N N . ASN A 1 161 ? 30.045 -25.462 3.082 1.00 54.66 161 ASN A N 1
ATOM 1286 C CA . ASN A 1 161 ? 31.137 -25.741 2.130 1.00 54.66 161 ASN A CA 1
ATOM 1287 C C . ASN A 1 161 ? 30.812 -25.473 0.635 1.00 54.66 161 ASN A C 1
ATOM 1289 O O . ASN A 1 161 ? 31.634 -25.793 -0.218 1.00 54.66 161 ASN A O 1
ATOM 1293 N N . CYS A 1 162 ? 29.652 -24.899 0.282 1.00 47.31 162 CYS A N 1
ATOM 1294 C CA . CYS A 1 162 ? 29.304 -24.550 -1.108 1.00 47.31 162 CYS A CA 1
ATOM 1295 C C . CYS A 1 162 ? 28.352 -23.341 -1.160 1.00 47.31 162 CYS A C 1
ATOM 1297 O O . CYS A 1 162 ? 27.537 -23.133 -0.255 1.00 47.31 162 CYS A O 1
ATOM 1299 N N . MET A 1 163 ? 28.478 -22.530 -2.214 1.00 51.03 163 MET A N 1
ATOM 1300 C CA . MET A 1 163 ? 27.530 -21.465 -2.547 1.00 51.03 163 MET A CA 1
ATOM 1301 C C . MET A 1 163 ? 26.462 -22.050 -3.470 1.00 51.03 163 MET A C 1
ATOM 1303 O O . MET A 1 163 ? 26.682 -22.140 -4.675 1.00 51.03 163 MET A O 1
ATOM 1307 N N . ASP A 1 164 ? 25.309 -22.405 -2.911 1.00 58.06 164 ASP A N 1
ATOM 1308 C CA . ASP A 1 164 ? 24.176 -22.907 -3.686 1.00 58.06 164 ASP A CA 1
ATOM 1309 C C . ASP A 1 164 ? 23.095 -21.818 -3.807 1.00 58.06 164 ASP A C 1
ATOM 1311 O O . ASP A 1 164 ? 22.844 -21.036 -2.882 1.00 58.06 164 ASP A O 1
ATOM 1315 N N . PHE A 1 165 ? 22.438 -21.741 -4.965 1.00 61.28 165 PHE A N 1
ATOM 1316 C CA . PHE A 1 165 ? 21.279 -20.871 -5.171 1.00 61.28 165 PHE A CA 1
ATOM 1317 C C . PHE A 1 165 ? 20.003 -21.697 -5.062 1.00 61.28 165 PHE A C 1
ATOM 1319 O O . PHE A 1 165 ? 19.813 -22.657 -5.807 1.00 61.28 165 PHE A O 1
ATOM 1326 N N . THR A 1 166 ? 19.094 -21.294 -4.176 1.00 60.69 166 THR A N 1
ATOM 1327 C CA . THR A 1 166 ? 17.784 -21.942 -4.056 1.00 60.69 166 THR A CA 1
ATOM 1328 C C . THR A 1 166 ? 16.719 -21.046 -4.668 1.00 60.69 166 THR A C 1
ATOM 1330 O O . THR A 1 166 ? 16.628 -19.854 -4.351 1.00 60.69 166 THR A O 1
ATOM 1333 N N . LEU A 1 167 ? 15.874 -21.626 -5.523 1.00 56.22 167 LEU A N 1
ATOM 1334 C CA . LEU A 1 167 ? 14.651 -20.976 -5.984 1.00 56.22 167 LEU A CA 1
ATOM 1335 C C . LEU A 1 167 ? 13.738 -20.747 -4.781 1.00 56.22 167 LEU A C 1
ATOM 1337 O O . LEU A 1 167 ? 13.208 -21.688 -4.184 1.00 56.22 167 LEU A O 1
ATOM 1341 N N . ALA A 1 168 ? 13.533 -19.484 -4.430 1.00 58.34 168 ALA A N 1
ATOM 1342 C CA . ALA A 1 168 ? 12.486 -19.120 -3.504 1.00 58.34 168 ALA A CA 1
ATOM 1343 C C . ALA A 1 168 ? 11.168 -19.194 -4.275 1.00 58.34 168 ALA A C 1
ATOM 1345 O O . ALA A 1 168 ? 10.708 -18.187 -4.810 1.00 58.34 168 ALA A O 1
ATOM 1346 N N . LYS A 1 169 ? 10.551 -20.385 -4.334 1.00 47.66 169 LYS A N 1
ATOM 1347 C CA . LYS A 1 169 ? 9.137 -20.487 -4.724 1.00 47.66 169 LYS A CA 1
ATOM 1348 C C . LYS A 1 169 ? 8.386 -19.460 -3.894 1.00 47.66 169 LYS A C 1
ATOM 1350 O O . LYS A 1 169 ? 8.566 -19.447 -2.673 1.00 47.66 169 LYS A O 1
ATOM 1355 N N . GLY A 1 170 ? 7.648 -18.571 -4.560 1.00 46.00 170 GLY A N 1
ATOM 1356 C CA . GLY A 1 170 ? 6.978 -17.427 -3.952 1.00 46.00 170 GLY A CA 1
ATOM 1357 C C . GLY A 1 170 ? 6.148 -17.871 -2.757 1.00 46.00 170 GLY A C 1
ATOM 1358 O O . GLY A 1 170 ? 5.000 -18.274 -2.902 1.00 46.00 170 GLY A O 1
ATOM 1359 N N . ASN A 1 171 ? 6.748 -17.854 -1.567 1.00 40.97 171 ASN A N 1
ATOM 1360 C CA . ASN A 1 171 ? 6.045 -18.242 -0.367 1.00 40.97 171 ASN A CA 1
ATOM 1361 C C . ASN A 1 171 ? 5.111 -17.078 -0.042 1.00 40.97 171 ASN A C 1
ATOM 1363 O O . ASN A 1 171 ? 5.555 -16.035 0.458 1.00 40.97 171 ASN A O 1
ATOM 1367 N N . LEU A 1 172 ? 3.835 -17.254 -0.390 1.00 41.59 172 LEU A N 1
ATOM 1368 C CA . LEU A 1 172 ? 2.764 -16.292 -0.155 1.00 41.59 172 LEU A CA 1
ATOM 1369 C C . LEU A 1 172 ? 2.730 -15.844 1.318 1.00 41.59 172 LEU A C 1
ATOM 1371 O O . LEU A 1 172 ? 2.389 -14.696 1.589 1.00 41.59 172 LEU A O 1
ATOM 1375 N N . ASP A 1 173 ? 3.198 -16.682 2.253 1.00 38.03 173 ASP A N 1
ATOM 1376 C CA . ASP A 1 173 ? 3.264 -16.382 3.690 1.00 38.03 173 ASP A CA 1
ATOM 1377 C C . ASP A 1 173 ? 4.184 -15.197 4.029 1.00 38.03 173 ASP A C 1
ATOM 1379 O O . ASP A 1 173 ? 4.017 -14.543 5.061 1.00 38.03 173 ASP A O 1
ATOM 1383 N N . ARG A 1 174 ? 5.168 -14.883 3.170 1.00 34.00 174 ARG A N 1
ATOM 1384 C CA . ARG A 1 174 ? 6.084 -13.739 3.359 1.00 34.00 174 ARG A CA 1
ATOM 1385 C C . ARG A 1 174 ? 5.666 -12.486 2.597 1.00 34.00 174 ARG A C 1
ATOM 1387 O O . ARG A 1 174 ? 6.181 -11.402 2.893 1.00 34.00 174 ARG A O 1
ATOM 1394 N N . TYR A 1 175 ? 4.753 -12.600 1.637 1.00 35.44 175 TYR A N 1
ATOM 1395 C CA . TYR A 1 175 ? 4.199 -11.453 0.929 1.00 35.44 175 TYR A CA 1
ATOM 1396 C C . TYR A 1 175 ? 2.954 -10.972 1.674 1.00 35.44 175 TYR A C 1
ATOM 1398 O O . TYR A 1 175 ? 1.853 -11.481 1.504 1.00 35.44 175 TYR A O 1
ATOM 1406 N N . LYS A 1 176 ? 3.121 -9.953 2.528 1.00 40.25 176 LYS A N 1
ATOM 1407 C CA . LYS A 1 176 ? 1.965 -9.243 3.092 1.00 40.25 176 LYS A CA 1
ATOM 1408 C C . LYS A 1 176 ? 1.139 -8.677 1.937 1.00 40.25 176 LYS A C 1
ATOM 1410 O O . LYS A 1 176 ? 1.717 -8.035 1.060 1.00 40.25 176 LYS A O 1
ATOM 1415 N N . ASN A 1 177 ? -0.178 -8.918 1.989 1.00 35.69 177 ASN A N 1
ATOM 1416 C CA . ASN A 1 177 ? -1.191 -8.421 1.053 1.00 35.69 177 ASN A CA 1
ATOM 1417 C C . ASN A 1 177 ? -0.760 -7.088 0.434 1.00 35.69 177 ASN A C 1
ATOM 1419 O O . ASN A 1 177 ? -0.586 -6.096 1.155 1.00 35.69 177 ASN A O 1
ATOM 1423 N N . ILE A 1 178 ? -0.610 -7.067 -0.892 1.00 37.06 178 ILE A N 1
ATOM 1424 C CA . ILE A 1 178 ? -0.589 -5.810 -1.627 1.00 37.06 178 ILE A CA 1
ATOM 1425 C C . ILE A 1 178 ? -1.928 -5.175 -1.278 1.00 37.06 178 ILE A C 1
ATOM 1427 O O . ILE A 1 178 ? -2.991 -5.735 -1.521 1.00 37.06 178 ILE A O 1
ATOM 1431 N N . SER A 1 179 ? -1.887 -4.063 -0.557 1.00 36.62 179 SER A N 1
ATOM 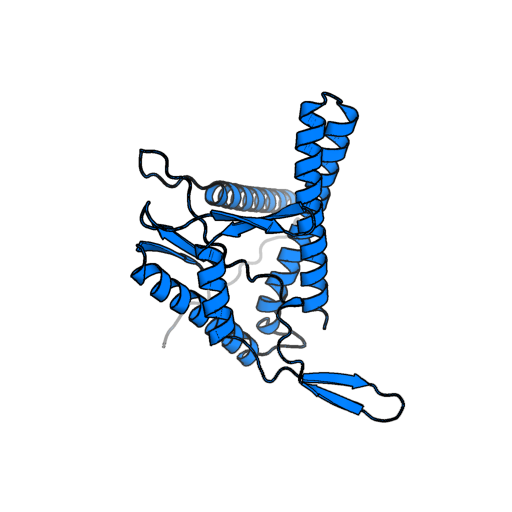1432 C CA . SER A 1 179 ? -3.083 -3.275 -0.328 1.00 36.62 179 SER A CA 1
ATOM 1433 C C . SER A 1 179 ? -3.419 -2.647 -1.674 1.00 36.62 179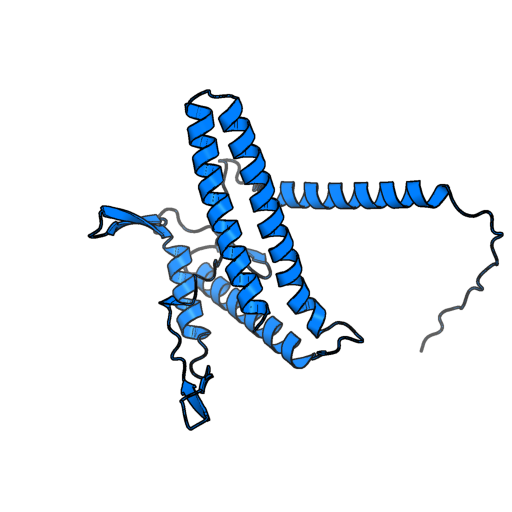 SER A C 1
ATOM 1435 O O . SER A 1 179 ? -3.075 -1.488 -1.882 1.00 36.62 179 SER A O 1
ATOM 1437 N N . THR A 1 180 ? -4.061 -3.392 -2.578 1.00 36.66 180 THR A N 1
ATOM 1438 C CA . THR A 1 180 ? -4.887 -2.792 -3.623 1.00 36.66 180 THR A CA 1
ATOM 1439 C C . THR A 1 180 ? -5.960 -2.046 -2.852 1.00 36.66 180 THR A C 1
ATOM 1441 O O . THR A 1 180 ? -6.868 -2.611 -2.246 1.00 36.66 180 THR A O 1
ATOM 1444 N N . ARG A 1 181 ? -5.708 -0.758 -2.636 1.00 40.38 181 ARG A N 1
ATOM 1445 C CA . ARG A 1 181 ? -6.528 0.054 -1.754 1.00 40.38 181 ARG A CA 1
ATOM 1446 C C . ARG A 1 181 ? -7.771 0.393 -2.562 1.00 40.38 181 ARG A C 1
ATOM 1448 O O . ARG A 1 181 ? -7.836 1.472 -3.135 1.00 40.38 181 ARG A O 1
ATOM 1455 N N . LEU A 1 182 ? -8.717 -0.543 -2.636 1.00 40.78 182 LEU A N 1
ATOM 1456 C CA . LEU A 1 182 ? -10.057 -0.242 -3.109 1.00 40.78 182 LEU A CA 1
ATOM 1457 C C . LEU A 1 182 ? -10.642 0.727 -2.082 1.00 40.78 182 LEU A C 1
ATOM 1459 O O . LEU A 1 182 ? -10.949 0.351 -0.948 1.00 40.78 182 LEU A O 1
ATOM 1463 N N . LYS A 1 183 ? -10.656 2.013 -2.422 1.00 42.94 183 LYS A N 1
ATOM 1464 C CA . LYS A 1 183 ? -11.311 3.014 -1.591 1.00 42.94 183 LYS A CA 1
ATOM 1465 C C . LYS A 1 183 ? -12.765 3.046 -2.032 1.00 42.94 183 LYS A C 1
ATOM 1467 O O . LYS A 1 183 ? -13.105 3.687 -3.018 1.00 42.94 183 LYS A O 1
ATOM 1472 N N . LEU A 1 184 ? -13.600 2.327 -1.292 1.00 44.66 184 LEU A N 1
ATOM 1473 C CA . LEU A 1 184 ? -15.038 2.548 -1.318 1.00 44.66 184 LEU A CA 1
ATOM 1474 C C . LEU A 1 184 ? -15.262 3.897 -0.627 1.00 44.66 184 LEU A C 1
ATOM 1476 O O . LEU A 1 184 ? -14.922 4.060 0.548 1.00 44.66 184 LEU A O 1
ATOM 1480 N N . GLY A 1 185 ? -15.673 4.904 -1.393 1.00 39.16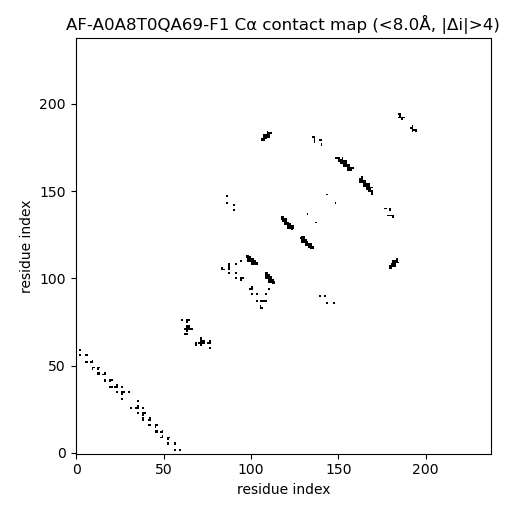 185 GLY A N 1
ATOM 1481 C CA . GLY A 1 185 ? -15.990 6.214 -0.833 1.00 39.16 185 GLY A CA 1
ATOM 1482 C C . GLY A 1 185 ? -17.229 6.120 0.063 1.00 39.16 185 GLY A C 1
ATOM 1483 O O . GLY A 1 185 ? -18.115 5.322 -0.240 1.00 39.16 185 GLY A O 1
ATOM 1484 N N . PRO A 1 186 ? -17.319 6.903 1.154 1.00 36.03 186 PRO A N 1
ATOM 1485 C CA . PRO A 1 186 ? -18.614 7.159 1.762 1.00 36.03 186 PRO A CA 1
ATOM 1486 C C . PRO A 1 186 ? -19.460 7.915 0.731 1.00 36.03 186 PRO A C 1
ATOM 1488 O O . PRO A 1 186 ? -19.030 8.949 0.218 1.00 36.03 186 PRO A O 1
ATOM 1491 N N . PHE A 1 187 ? -20.621 7.366 0.394 1.00 40.81 187 PHE A N 1
ATOM 1492 C CA . PHE A 1 187 ? -21.648 8.078 -0.352 1.00 40.81 187 PHE A CA 1
ATOM 1493 C C . PHE A 1 187 ? -22.645 8.604 0.680 1.00 40.81 187 PHE A C 1
ATOM 1495 O O . PHE A 1 187 ? -23.289 7.809 1.361 1.00 40.81 187 PHE A O 1
ATOM 1502 N N . GLU A 1 188 ? -22.725 9.923 0.844 1.00 40.22 188 GLU A N 1
ATOM 1503 C CA . GLU A 1 188 ? -23.949 10.535 1.373 1.00 40.22 188 GLU A CA 1
ATOM 1504 C C . GLU A 1 188 ? -25.013 10.507 0.261 1.00 40.22 188 GLU A C 1
ATOM 1506 O O . GLU A 1 188 ? -24.660 10.400 -0.921 1.00 40.22 188 GLU A O 1
ATOM 1511 N N . GLU A 1 189 ? -26.300 10.558 0.628 1.00 39.53 189 GLU A N 1
ATOM 1512 C CA . GLU A 1 189 ? -27.458 10.433 -0.287 1.00 39.53 189 GLU A CA 1
ATOM 1513 C C . GLU A 1 189 ? -27.421 11.425 -1.470 1.00 39.53 189 GLU A C 1
ATOM 1515 O O . GLU A 1 189 ? -28.052 11.203 -2.501 1.00 39.53 189 GLU A O 1
ATOM 1520 N N . ASP A 1 190 ? -26.585 12.455 -1.365 1.00 38.78 190 ASP A N 1
ATOM 1521 C CA . ASP A 1 190 ? -26.415 13.545 -2.320 1.00 38.78 190 ASP A CA 1
ATOM 1522 C C . ASP A 1 190 ? -25.386 13.233 -3.432 1.00 38.78 190 ASP A C 1
ATOM 1524 O O . ASP A 1 190 ? -25.132 14.061 -4.308 1.00 38.78 190 ASP A O 1
ATOM 1528 N N . GLY A 1 191 ? -24.725 12.068 -3.394 1.00 38.91 191 GLY A N 1
ATOM 1529 C CA . GLY A 1 191 ? -23.775 11.624 -4.427 1.00 38.91 191 GLY A CA 1
ATOM 1530 C C . GLY A 1 191 ? -22.451 12.404 -4.492 1.00 38.91 191 GLY A C 1
ATOM 1531 O O . GLY A 1 191 ? -21.639 12.167 -5.391 1.00 38.91 191 GLY A O 1
ATOM 1532 N N . LEU A 1 192 ? -22.194 13.320 -3.551 1.00 37.53 192 LEU A N 1
ATOM 1533 C CA . LEU A 1 192 ? -21.000 14.164 -3.543 1.00 37.53 192 LEU A CA 1
ATOM 1534 C C . LEU A 1 192 ? -19.846 13.518 -2.754 1.00 37.53 192 LEU A C 1
ATOM 1536 O O . LEU A 1 192 ? -19.913 13.311 -1.545 1.00 37.53 192 LEU A O 1
ATOM 1540 N N . VAL A 1 193 ? -18.731 13.244 -3.436 1.00 41.72 193 VAL A N 1
ATOM 1541 C CA . VAL A 1 193 ? -17.530 12.630 -2.847 1.00 41.72 193 VAL A CA 1
ATOM 1542 C C . VAL A 1 193 ? -16.720 13.676 -2.066 1.00 41.72 193 VAL A C 1
ATOM 1544 O O . VAL A 1 193 ? -15.894 14.395 -2.628 1.00 41.72 193 VAL A O 1
ATOM 1547 N N . ARG A 1 194 ? -16.901 13.750 -0.743 1.00 41.38 194 ARG A N 1
ATOM 1548 C CA . ARG A 1 194 ? -16.005 14.502 0.158 1.00 41.38 194 ARG A CA 1
ATOM 1549 C C . ARG A 1 194 ? -15.081 13.533 0.884 1.00 41.38 194 ARG A C 1
ATOM 1551 O O . ARG A 1 194 ? -15.418 12.974 1.920 1.00 41.38 194 ARG A O 1
ATOM 1558 N N . THR A 1 195 ? -13.899 13.275 0.326 1.00 41.19 195 THR A N 1
ATOM 1559 C CA . THR A 1 195 ? -12.962 12.340 0.967 1.00 41.19 195 THR A CA 1
ATOM 1560 C C . THR A 1 195 ? -12.033 13.072 1.930 1.00 41.19 195 THR A C 1
ATOM 1562 O O . THR A 1 195 ? -11.413 14.075 1.581 1.00 41.19 195 THR A O 1
ATOM 1565 N N . ALA A 1 196 ? -11.770 12.463 3.089 1.00 41.72 196 ALA A N 1
ATOM 1566 C CA . ALA A 1 196 ? -10.678 12.846 3.995 1.00 41.72 196 ALA A CA 1
ATOM 1567 C C . ALA A 1 196 ? -9.268 12.734 3.353 1.00 41.72 196 ALA A C 1
ATOM 1569 O O . ALA A 1 196 ? -8.247 12.928 4.017 1.00 41.72 196 ALA A O 1
ATOM 1570 N N . SER A 1 197 ? -9.171 12.305 2.088 1.00 42.75 197 SER A N 1
ATOM 1571 C CA . SER A 1 197 ? -7.949 12.330 1.276 1.00 42.75 197 SER A CA 1
ATOM 1572 C C . SER A 1 197 ? -7.761 13.705 0.637 1.00 42.75 197 SER A C 1
ATOM 1574 O O . SER A 1 197 ? -6.649 14.220 0.669 1.00 42.75 197 SER A O 1
ATOM 1576 N N . THR A 1 198 ? -8.845 14.312 0.146 1.00 40.91 198 THR A N 1
ATOM 1577 C CA . THR A 1 198 ? -8.869 15.662 -0.430 1.00 40.91 198 THR A CA 1
ATOM 1578 C C . THR A 1 198 ? -8.543 16.716 0.632 1.00 40.91 198 THR A C 1
ATOM 1580 O O . THR A 1 198 ? -7.766 17.632 0.380 1.00 40.91 198 THR A O 1
ATOM 1583 N N . GLU A 1 199 ? -9.041 16.540 1.861 1.00 46.22 199 GLU A N 1
ATOM 1584 C CA . GLU A 1 199 ? -8.694 17.401 3.005 1.00 46.22 199 GLU A CA 1
ATOM 1585 C C . GLU A 1 199 ? -7.251 17.212 3.481 1.00 46.22 199 GLU A C 1
ATOM 1587 O O . GLU A 1 199 ? -6.576 18.193 3.780 1.00 46.22 199 GLU A O 1
ATOM 1592 N N . ARG A 1 200 ? -6.730 15.976 3.482 1.00 46.62 200 ARG A N 1
ATOM 1593 C CA . ARG A 1 200 ? -5.320 15.714 3.820 1.00 46.62 200 ARG A CA 1
ATOM 1594 C C . ARG A 1 200 ? -4.349 16.221 2.761 1.00 46.62 200 ARG A C 1
ATOM 1596 O O . ARG A 1 200 ? -3.287 16.713 3.124 1.00 46.62 200 ARG A O 1
ATOM 1603 N N . GLN A 1 201 ? -4.694 16.121 1.478 1.00 44.16 201 GLN A N 1
ATOM 1604 C CA . GLN A 1 201 ? -3.926 16.748 0.400 1.00 44.16 201 GLN A CA 1
ATOM 1605 C C . GLN A 1 201 ? -3.981 18.270 0.516 1.00 44.16 201 GLN A C 1
ATOM 1607 O O . GLN A 1 201 ? -2.932 18.898 0.449 1.00 44.16 201 GLN A O 1
ATOM 1612 N N . ARG A 1 202 ? -5.148 18.865 0.809 1.00 45.03 202 ARG A N 1
ATOM 1613 C CA . ARG A 1 202 ? -5.246 20.299 1.127 1.00 45.03 202 ARG A CA 1
ATOM 1614 C C . ARG A 1 202 ? -4.379 20.689 2.321 1.00 45.03 202 ARG A C 1
ATOM 1616 O O . ARG A 1 202 ? -3.651 21.661 2.215 1.00 45.03 202 ARG A O 1
ATOM 1623 N N . GLN A 1 203 ? -4.391 19.931 3.416 1.00 47.81 203 GLN A N 1
ATOM 1624 C CA . GLN A 1 203 ? -3.554 20.210 4.591 1.00 47.81 203 GLN A CA 1
ATOM 1625 C C . GLN A 1 203 ? -2.057 20.033 4.312 1.00 47.81 203 GLN A C 1
ATOM 1627 O O . GLN A 1 203 ? -1.260 20.815 4.818 1.00 47.81 203 GLN A O 1
ATOM 1632 N N . GLN A 1 204 ? -1.661 19.064 3.480 1.00 48.00 204 GLN A N 1
ATOM 1633 C CA . GLN A 1 204 ? -0.268 18.920 3.040 1.00 48.00 204 GLN A CA 1
ATOM 1634 C C . GLN A 1 204 ? 0.171 20.072 2.129 1.00 48.00 204 GLN A C 1
ATOM 1636 O O . GLN A 1 204 ? 1.274 20.584 2.302 1.00 48.00 204 GLN A O 1
ATOM 1641 N N . VAL A 1 205 ? -0.695 20.520 1.216 1.00 49.22 205 VAL A N 1
ATOM 1642 C CA . VAL A 1 205 ? -0.445 21.692 0.363 1.00 49.22 205 VAL A CA 1
ATOM 1643 C C . VAL A 1 205 ? -0.352 22.964 1.212 1.00 49.22 205 VAL A C 1
ATOM 1645 O O . VAL A 1 205 ? 0.605 23.719 1.061 1.00 49.22 205 VAL A O 1
ATOM 1648 N N . LEU A 1 206 ? -1.254 23.149 2.180 1.00 47.94 206 LEU A N 1
ATOM 1649 C CA . LEU A 1 206 ? -1.253 24.294 3.095 1.00 47.94 206 LEU A CA 1
ATOM 1650 C C . LEU A 1 206 ? -0.003 24.310 3.993 1.00 47.94 206 LEU A C 1
ATOM 1652 O O . LEU A 1 206 ? 0.606 25.355 4.192 1.00 47.94 206 LEU A O 1
ATOM 1656 N N . MET A 1 207 ? 0.434 23.145 4.489 1.00 49.03 207 MET A N 1
ATOM 1657 C CA . MET A 1 207 ? 1.696 23.026 5.228 1.00 49.03 207 MET A CA 1
ATOM 1658 C C . MET A 1 207 ? 2.909 23.350 4.353 1.00 49.03 207 MET A C 1
ATOM 1660 O O . MET A 1 207 ? 3.839 23.992 4.832 1.00 49.03 207 MET A O 1
ATOM 1664 N N . SER A 1 208 ? 2.905 22.938 3.080 1.00 47.50 208 SER A N 1
ATOM 1665 C CA . SER A 1 208 ? 3.996 23.251 2.152 1.00 47.50 208 SER A CA 1
ATOM 1666 C C . SER A 1 208 ? 4.051 24.734 1.772 1.00 47.50 208 SER A C 1
ATOM 1668 O O . SER A 1 208 ? 5.144 25.279 1.664 1.00 47.50 208 SER A O 1
ATOM 1670 N N . GLN A 1 209 ? 2.897 25.400 1.652 1.00 57.16 209 GLN A N 1
ATOM 1671 C CA . GLN A 1 209 ? 2.806 26.846 1.419 1.00 57.16 209 GLN A CA 1
ATOM 1672 C C . GLN A 1 209 ? 3.300 27.633 2.636 1.00 57.16 209 GLN A C 1
ATOM 1674 O O . GLN A 1 209 ? 4.181 28.471 2.491 1.00 57.16 209 GLN A O 1
ATOM 1679 N N . ASN A 1 210 ? 2.872 27.259 3.845 1.00 58.31 210 ASN A N 1
ATOM 1680 C CA . ASN A 1 210 ? 3.355 27.887 5.078 1.00 58.31 210 ASN A CA 1
ATOM 1681 C C . ASN A 1 210 ? 4.872 27.707 5.287 1.00 58.31 210 ASN A C 1
ATOM 1683 O O . ASN A 1 210 ? 5.541 28.608 5.787 1.00 58.31 210 ASN A O 1
ATOM 1687 N N . LEU A 1 211 ? 5.437 26.558 4.897 1.00 51.72 211 LEU A N 1
ATOM 1688 C CA . LEU A 1 211 ? 6.887 26.317 4.926 1.00 51.72 211 LEU A CA 1
ATOM 1689 C C . LEU A 1 211 ? 7.648 27.177 3.905 1.00 51.72 211 LEU A C 1
ATOM 1691 O O . LEU A 1 211 ? 8.745 27.645 4.214 1.00 51.72 211 LEU A O 1
ATOM 1695 N N . LEU A 1 212 ? 7.075 27.403 2.719 1.00 52.44 212 LEU A N 1
ATOM 1696 C CA . LEU A 1 212 ? 7.640 28.304 1.710 1.00 52.44 212 LEU A CA 1
ATOM 1697 C C . LEU A 1 212 ? 7.603 29.764 2.184 1.00 52.44 212 LEU A C 1
ATOM 1699 O O . LEU A 1 212 ? 8.589 30.484 2.041 1.00 52.44 212 LEU A O 1
ATOM 1703 N N . ASP A 1 213 ? 6.500 30.181 2.803 1.00 55.25 213 ASP A N 1
ATOM 1704 C CA . ASP A 1 213 ? 6.337 31.537 3.325 1.00 55.25 213 ASP A CA 1
ATOM 1705 C C . ASP A 1 213 ? 7.292 31.816 4.492 1.00 55.25 213 ASP A C 1
ATOM 1707 O O . ASP A 1 213 ? 7.906 32.885 4.535 1.00 55.25 213 ASP A O 1
ATOM 1711 N N . LEU A 1 214 ? 7.519 30.837 5.379 1.00 56.62 214 LEU A N 1
ATOM 1712 C CA . LEU A 1 214 ? 8.552 30.924 6.418 1.00 56.62 214 LEU A CA 1
ATOM 1713 C C . LEU A 1 214 ? 9.970 31.017 5.833 1.00 56.62 214 LEU A C 1
ATOM 1715 O O . LEU A 1 214 ? 10.789 31.780 6.345 1.00 56.62 214 LEU A O 1
ATOM 1719 N N . ALA A 1 215 ? 10.267 30.274 4.764 1.00 54.25 215 ALA A N 1
ATOM 1720 C CA . ALA A 1 215 ? 11.565 30.335 4.092 1.00 54.25 215 ALA A CA 1
ATOM 1721 C C . ALA A 1 215 ? 11.797 31.698 3.411 1.00 54.25 215 ALA A C 1
ATOM 1723 O O . ALA A 1 215 ? 12.890 32.259 3.506 1.00 54.25 215 ALA A O 1
ATOM 1724 N N . ASN A 1 216 ? 10.755 32.278 2.811 1.00 49.91 216 ASN A N 1
ATOM 1725 C CA . ASN A 1 216 ? 10.804 33.605 2.194 1.00 49.91 216 ASN A CA 1
ATOM 1726 C C . ASN A 1 216 ? 10.945 34.732 3.235 1.00 49.91 216 ASN A C 1
ATOM 1728 O O . ASN A 1 216 ? 11.663 35.703 3.001 1.00 49.91 216 ASN A O 1
ATOM 1732 N N . HIS A 1 217 ? 10.339 34.587 4.419 1.00 51.22 217 HIS A N 1
ATOM 1733 C CA . HIS A 1 217 ? 10.501 35.545 5.522 1.00 51.22 217 HIS A CA 1
ATOM 1734 C C . HIS A 1 217 ? 11.871 35.434 6.214 1.00 51.22 217 HIS A C 1
ATOM 1736 O O . HIS A 1 217 ? 12.394 36.434 6.710 1.00 51.22 217 HIS A O 1
ATOM 1742 N N . ALA A 1 218 ? 12.482 34.245 6.225 1.00 50.16 218 ALA A N 1
ATOM 1743 C CA . ALA A 1 218 ? 13.838 34.040 6.736 1.00 50.16 218 ALA A CA 1
ATOM 1744 C C . ALA A 1 218 ? 14.922 34.596 5.788 1.00 50.16 218 ALA A C 1
ATOM 1746 O O . ALA A 1 218 ? 15.956 35.071 6.259 1.00 50.16 218 ALA A O 1
ATOM 1747 N N . GLY A 1 219 ? 14.671 34.610 4.473 1.00 43.81 219 GLY A N 1
ATOM 1748 C CA . GLY A 1 219 ? 15.590 35.148 3.459 1.00 43.81 219 GLY A CA 1
ATOM 1749 C C . GLY A 1 219 ? 15.758 36.674 3.473 1.00 43.81 219 GLY A C 1
ATOM 1750 O O . GLY A 1 219 ? 16.750 37.183 2.961 1.00 43.81 219 GLY A O 1
ATOM 1751 N N . HIS A 1 220 ? 14.848 37.418 4.109 1.00 41.94 220 HIS A N 1
ATOM 1752 C CA . HIS A 1 220 ? 14.899 38.885 4.155 1.00 41.94 220 HIS A CA 1
ATOM 1753 C C . HIS A 1 220 ? 15.805 39.476 5.253 1.00 41.94 220 HIS A C 1
ATOM 1755 O O . HIS A 1 220 ? 15.901 40.699 5.355 1.00 41.94 220 HIS A O 1
ATOM 1761 N N . ARG A 1 221 ? 16.486 38.658 6.076 1.00 43.56 221 ARG A N 1
ATOM 1762 C CA . ARG A 1 221 ? 17.366 39.157 7.160 1.00 43.56 221 ARG A CA 1
ATOM 1763 C C . ARG A 1 221 ? 18.869 39.020 6.922 1.00 43.56 221 ARG A C 1
ATOM 1765 O O . ARG A 1 221 ? 19.637 39.446 7.780 1.00 43.56 221 ARG A O 1
ATOM 1772 N N . THR A 1 222 ? 19.323 38.505 5.782 1.00 42.31 222 THR A N 1
ATOM 1773 C CA . THR A 1 222 ? 20.765 38.424 5.493 1.00 42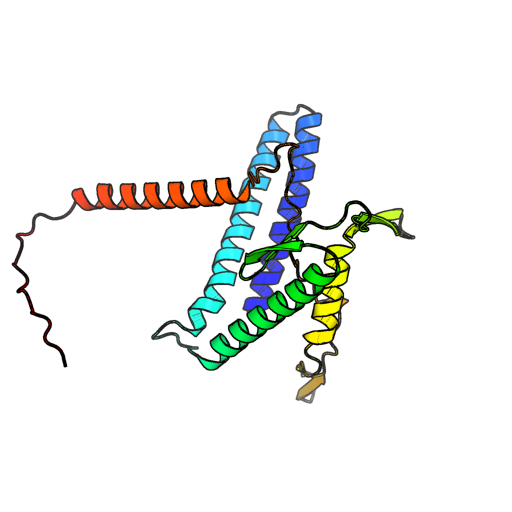.31 222 THR A CA 1
ATOM 1774 C C . THR A 1 222 ? 21.080 38.819 4.055 1.00 42.31 222 THR A C 1
ATOM 1776 O O . THR A 1 222 ? 20.801 38.056 3.137 1.00 42.31 222 THR A O 1
ATOM 1779 N N . GLY A 1 223 ? 21.726 39.977 3.879 1.00 35.81 223 GLY A N 1
ATOM 1780 C CA . GLY A 1 223 ? 22.510 40.284 2.678 1.00 35.81 223 GLY A CA 1
ATOM 1781 C C . GLY A 1 223 ? 22.198 41.625 2.017 1.00 35.81 223 GLY A C 1
ATOM 1782 O O . GLY A 1 223 ? 21.437 41.684 1.059 1.00 35.81 223 GLY A O 1
ATOM 1783 N N . HIS A 1 224 ? 22.862 42.693 2.469 1.00 40.19 224 HIS A N 1
ATOM 1784 C CA . HIS A 1 224 ? 23.149 43.844 1.611 1.00 40.19 224 HIS A CA 1
ATOM 1785 C C . HIS A 1 224 ? 24.133 43.399 0.517 1.00 40.19 224 HIS A C 1
ATOM 1787 O O . HIS A 1 224 ? 25.275 43.058 0.815 1.00 40.19 224 HIS A O 1
ATOM 1793 N N . GLY A 1 225 ? 23.699 43.414 -0.741 1.00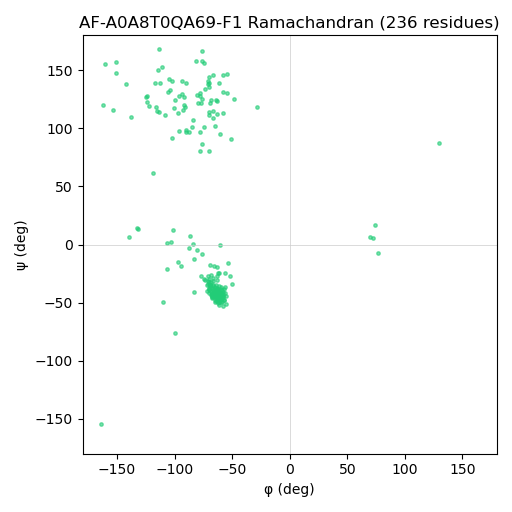 34.16 225 GLY A N 1
ATOM 1794 C CA . GLY A 1 225 ? 24.548 43.200 -1.911 1.00 34.16 225 GLY A CA 1
ATOM 1795 C C . GLY A 1 225 ? 23.836 43.702 -3.164 1.00 34.16 225 GLY A C 1
ATOM 1796 O O . GLY A 1 225 ? 22.722 43.277 -3.452 1.00 34.16 225 GLY A O 1
ATOM 1797 N N . HIS A 1 226 ? 24.448 44.661 -3.856 1.00 34.94 226 HIS A N 1
ATOM 1798 C CA . HIS A 1 226 ? 23.914 45.327 -5.048 1.00 34.94 226 HIS A CA 1
ATOM 1799 C C . HIS A 1 226 ? 23.506 44.349 -6.173 1.00 34.94 226 HIS A C 1
ATOM 1801 O O . HIS A 1 226 ? 24.193 43.349 -6.385 1.00 34.94 226 HIS A O 1
ATOM 1807 N N . PRO A 1 227 ? 22.455 44.658 -6.959 1.00 35.28 227 PRO A N 1
ATOM 1808 C CA . PRO A 1 227 ? 22.084 43.857 -8.120 1.00 35.28 227 PRO A CA 1
ATOM 1809 C C . PRO A 1 227 ? 22.999 44.149 -9.321 1.00 35.28 227 PRO A C 1
ATOM 1811 O O . PRO A 1 227 ? 23.149 45.296 -9.739 1.00 35.28 227 PRO A O 1
ATOM 1814 N N . VAL A 1 228 ? 23.567 43.093 -9.907 1.00 36.62 228 VAL A N 1
ATOM 1815 C CA . VAL A 1 228 ? 24.196 43.105 -11.240 1.00 36.62 228 VAL A CA 1
ATOM 1816 C C . VAL A 1 228 ? 23.136 42.660 -12.261 1.00 36.62 228 VAL A C 1
ATOM 1818 O O . VAL A 1 228 ? 22.494 41.631 -12.034 1.00 36.62 228 VAL A O 1
ATOM 1821 N N . PRO A 1 229 ? 22.903 43.388 -13.369 1.00 33.69 229 PRO A N 1
ATOM 1822 C CA . PRO A 1 229 ? 21.867 43.029 -14.333 1.00 33.69 229 PRO A CA 1
ATOM 1823 C C . PRO A 1 229 ? 22.318 41.856 -15.219 1.00 33.69 229 PRO A C 1
ATOM 1825 O O . PRO A 1 229 ? 23.324 41.941 -15.921 1.00 33.69 229 PRO A O 1
ATOM 1828 N N . LEU A 1 230 ? 21.553 40.760 -15.206 1.00 34.97 230 LEU A N 1
ATOM 1829 C CA . LEU A 1 230 ? 21.707 39.641 -16.139 1.00 34.97 230 LEU A CA 1
ATOM 1830 C C . LEU A 1 230 ? 21.049 39.989 -17.480 1.00 34.97 230 LEU A C 1
ATOM 1832 O O . LEU A 1 230 ? 19.858 40.295 -17.552 1.00 34.97 230 LEU A O 1
ATOM 1836 N N . GLY A 1 231 ? 21.864 39.954 -18.534 1.00 31.44 231 GLY A N 1
ATOM 1837 C CA . GLY A 1 231 ? 21.482 40.224 -19.913 1.00 31.44 231 GLY A CA 1
ATOM 1838 C C . GLY A 1 231 ? 20.436 39.248 -20.453 1.00 31.44 231 GLY A C 1
ATOM 1839 O O . GLY A 1 231 ? 20.487 38.040 -20.235 1.00 31.44 231 GLY A O 1
ATOM 1840 N N . ARG A 1 232 ? 19.491 39.823 -21.192 1.00 31.91 232 ARG A N 1
ATOM 1841 C CA . ARG A 1 232 ? 18.445 39.169 -21.976 1.00 31.91 232 ARG A CA 1
ATOM 1842 C C . ARG A 1 232 ? 19.095 38.410 -23.144 1.00 31.91 232 ARG A C 1
ATOM 1844 O O . ARG A 1 232 ? 19.568 39.049 -24.076 1.00 31.91 232 ARG A O 1
ATOM 1851 N N . GLN A 1 233 ? 19.109 37.077 -23.117 1.00 34.12 233 GLN A N 1
ATOM 1852 C CA . GLN A 1 233 ? 19.337 36.278 -24.327 1.00 34.12 233 GLN A CA 1
ATOM 1853 C C . GLN A 1 233 ? 17.986 35.951 -24.967 1.00 34.12 233 GLN A C 1
ATOM 1855 O O . GLN A 1 233 ? 17.096 35.387 -24.331 1.00 34.12 233 GLN A O 1
ATOM 1860 N N . GLN A 1 234 ? 17.834 36.412 -26.207 1.00 31.70 234 GLN A N 1
ATOM 1861 C CA . GLN A 1 234 ? 16.710 36.135 -27.088 1.00 31.70 234 GLN A CA 1
ATOM 1862 C C . GLN A 1 234 ? 16.750 34.669 -27.532 1.00 31.70 234 GLN A C 1
ATOM 1864 O O . GLN A 1 234 ? 17.813 34.129 -27.828 1.00 31.70 234 GLN A O 1
ATOM 1869 N N . LEU A 1 235 ? 15.570 34.055 -27.554 1.00 31.91 235 LEU A N 1
ATOM 1870 C CA . LEU A 1 235 ? 15.280 32.817 -28.264 1.00 31.91 235 LEU A CA 1
ATOM 1871 C C . LEU A 1 235 ? 15.346 33.099 -29.770 1.00 31.91 235 LEU A C 1
ATOM 1873 O O . LEU A 1 235 ? 14.598 33.953 -30.241 1.00 31.91 235 LEU A O 1
ATOM 1877 N N . GLU A 1 236 ? 16.171 32.359 -30.502 1.00 29.45 236 GLU A N 1
ATOM 1878 C CA . GLU A 1 236 ? 15.933 32.079 -31.919 1.00 29.45 236 GLU A CA 1
ATOM 1879 C C . GLU A 1 236 ? 15.919 30.557 -32.113 1.00 29.45 236 GLU A C 1
ATOM 1881 O O . GLU A 1 236 ? 16.855 29.861 -31.721 1.00 29.45 236 GLU A O 1
ATOM 1886 N N . GLU A 1 237 ? 14.803 30.064 -32.651 1.00 30.70 237 GLU A N 1
ATOM 1887 C CA . GLU A 1 237 ? 14.713 28.823 -33.435 1.00 30.70 237 GLU A CA 1
ATOM 1888 C C . GLU A 1 237 ? 15.142 29.135 -34.884 1.00 30.70 237 GLU A C 1
ATOM 1890 O O . GLU A 1 237 ? 15.038 30.304 -35.276 1.00 30.70 237 GLU A O 1
ATOM 1895 N N . PRO A 1 238 ? 15.582 28.159 -35.708 1.00 35.84 238 PRO A N 1
ATOM 1896 C CA . PRO A 1 238 ? 15.297 26.715 -35.659 1.00 35.84 238 PRO A CA 1
ATOM 1897 C C . PRO A 1 238 ? 16.499 25.780 -35.439 1.00 35.84 238 PRO A C 1
ATOM 1899 O O . PRO A 1 238 ? 17.661 26.206 -35.622 1.00 35.84 238 PRO A O 1
#

Organism: Panicum virgatum (NCBI:txid38727)